Protein AF-A0A0Q6PQP2-F1 (afdb_monomer_lite)

Secondary structure (DSSP, 8-state):
-EEESS--TTHHHHHHHHHHHHHHHHHTT-HHHHHHHHGGGTTEEE-----PPPP--------S-S---HHHHHHHHHHTTTB-TTT--B---HHHHHHHHHHSTTTS---TT--TTTS-THHHHT-EEEEESS-GGGT--SSGGGEEEEEHHHHHHHTTS-GGGSPP--PPPP-TT--TTHHHHHHHHHHTTTSS---SPTTHHHHHHHHTTPPPP-----GGG-S-PPP---------S-----PPP-------

Foldseek 3Di:
DAEDADQDPCNLVVVLVLVLQLLVCLLVLNLVSSVVSLVVQFQYFYQHDQDAPDDDDQADQDPADPFDDLLLFLVQCVVQLCAAPQQQGHAAAVLLLLLLCLQVCRGANDDLLSDRRGGRCNLQRHHWDWAFLQAVSNVTHSDSVRTHIHRNSRCRHCRRHHSVPDPHHDHDDDDPPRNSSLVSRLSSQVSSQQHHFRPDDPCSSQVNCVSNVHPGRDDGHGPVPPPDDDDDDDDDDDDDPDDDRSDNDDDDDDDD

Radius of gyration: 19.06 Å; chains: 1; bounding box: 50×51×42 Å

pLDDT: mean 79.95, std 23.1, range [26.5, 98.88]

Structure (mmCIF, N/CA/C/O backbone):
data_AF-A0A0Q6PQP2-F1
#
_entry.id   AF-A0A0Q6PQP2-F1
#
loop_
_atom_site.group_PDB
_atom_site.id
_atom_site.type_symbol
_atom_site.label_atom_id
_atom_site.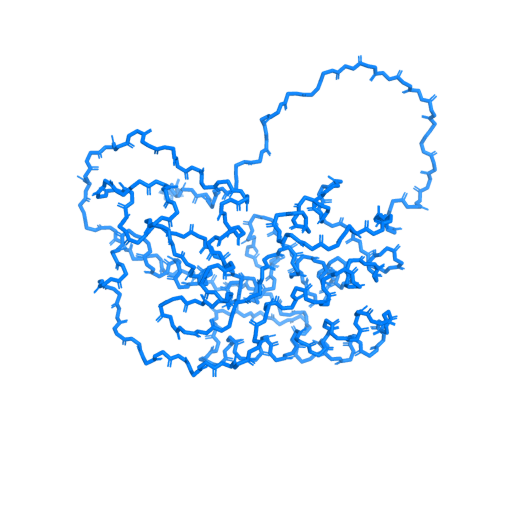label_alt_id
_atom_site.label_comp_id
_atom_site.label_asym_id
_atom_site.label_entity_id
_atom_site.label_seq_id
_atom_site.pdbx_PDB_ins_code
_atom_site.Cartn_x
_atom_site.Cartn_y
_atom_site.Cartn_z
_atom_site.occupancy
_atom_site.B_iso_or_equiv
_atom_site.auth_seq_id
_atom_site.auth_comp_id
_atom_site.auth_asym_id
_atom_site.auth_atom_id
_atom_site.pdbx_PDB_model_num
ATOM 1 N N . MET A 1 1 ? 7.581 -0.817 20.014 1.00 84.56 1 MET A N 1
ATOM 2 C CA . MET A 1 1 ? 8.213 -0.079 18.902 1.00 84.56 1 MET A CA 1
ATOM 3 C C . MET A 1 1 ? 9.514 -0.776 18.554 1.00 84.56 1 MET A C 1
ATOM 5 O O . MET A 1 1 ? 10.352 -0.924 19.438 1.00 84.56 1 MET A O 1
ATOM 9 N N . THR A 1 2 ? 9.658 -1.226 17.311 1.00 94.69 2 THR A N 1
ATOM 10 C CA . THR A 1 2 ? 10.791 -2.040 16.841 1.00 94.69 2 THR A CA 1
ATOM 11 C C . THR A 1 2 ? 11.479 -1.311 15.696 1.00 94.69 2 THR A C 1
ATOM 13 O O . THR A 1 2 ? 10.835 -0.953 14.717 1.00 94.69 2 THR A O 1
ATOM 16 N N . LEU A 1 3 ? 12.783 -1.058 15.803 1.00 96.25 3 LEU A N 1
ATOM 17 C CA . LEU A 1 3 ? 13.525 -0.388 14.734 1.00 96.25 3 LEU A CA 1
ATOM 18 C C . LEU A 1 3 ? 14.029 -1.420 13.724 1.00 96.25 3 LEU A C 1
ATOM 20 O O . LEU A 1 3 ? 14.734 -2.356 14.092 1.00 96.25 3 LEU A O 1
ATOM 24 N N . VAL A 1 4 ? 13.694 -1.223 12.451 1.00 95.25 4 VAL A N 1
ATOM 25 C CA . VAL A 1 4 ? 14.090 -2.105 11.347 1.00 95.25 4 VAL A CA 1
ATOM 26 C C . VAL A 1 4 ? 15.146 -1.400 10.503 1.00 95.25 4 VAL A C 1
ATOM 28 O O . VAL A 1 4 ? 14.896 -0.322 9.960 1.00 95.25 4 VAL A O 1
ATOM 31 N N . VAL A 1 5 ? 16.343 -1.980 10.426 1.00 92.56 5 VAL A N 1
ATOM 32 C CA . VAL A 1 5 ? 17.487 -1.421 9.676 1.00 92.56 5 VAL A CA 1
ATOM 33 C C . VAL A 1 5 ? 17.686 -2.071 8.308 1.00 92.56 5 VAL A C 1
ATOM 35 O O . VAL A 1 5 ? 18.279 -1.461 7.423 1.00 92.56 5 VAL A O 1
ATOM 38 N N . GLU A 1 6 ? 17.161 -3.279 8.129 1.00 90.94 6 GLU A N 1
ATOM 39 C CA . GLU A 1 6 ? 17.227 -4.065 6.903 1.00 90.94 6 GLU A CA 1
ATOM 40 C C . GLU A 1 6 ? 15.931 -4.868 6.759 1.00 90.94 6 GLU A C 1
ATOM 42 O O . GLU A 1 6 ? 15.321 -5.257 7.757 1.00 90.94 6 GLU A O 1
ATOM 47 N N . LEU A 1 7 ? 15.481 -5.070 5.521 1.00 91.75 7 LEU A N 1
ATOM 48 C CA . LEU A 1 7 ? 14.331 -5.922 5.240 1.00 91.75 7 LEU A CA 1
ATOM 49 C C . LEU A 1 7 ? 14.786 -7.381 5.252 1.00 91.75 7 LEU A C 1
ATOM 51 O O . LEU A 1 7 ? 15.730 -7.724 4.549 1.00 91.75 7 LEU A O 1
ATOM 55 N N . ALA A 1 8 ? 14.094 -8.229 6.013 1.00 91.00 8 ALA A N 1
ATOM 56 C CA . ALA A 1 8 ? 14.309 -9.672 5.963 1.00 91.00 8 ALA A CA 1
ATOM 57 C C . ALA A 1 8 ? 14.081 -10.221 4.541 1.00 91.00 8 ALA A C 1
ATOM 59 O O . ALA A 1 8 ? 13.267 -9.679 3.790 1.00 91.00 8 ALA A O 1
ATOM 60 N N . ASP A 1 9 ? 14.729 -11.333 4.192 1.00 86.50 9 ASP A N 1
ATOM 61 C CA . ASP A 1 9 ? 14.604 -11.947 2.859 1.00 86.50 9 ASP A CA 1
ATOM 62 C C . ASP A 1 9 ? 13.153 -12.293 2.494 1.00 86.50 9 ASP A C 1
ATOM 64 O O . ASP A 1 9 ? 12.737 -12.161 1.345 1.00 86.50 9 ASP A O 1
ATOM 68 N N . ASN A 1 10 ? 12.351 -12.675 3.490 1.00 92.00 10 ASN A N 1
ATOM 69 C CA . ASN A 1 10 ? 10.930 -12.978 3.340 1.00 92.00 10 ASN A CA 1
ATOM 70 C C . ASN A 1 10 ? 10.010 -11.776 3.624 1.00 92.00 10 ASN A C 1
ATOM 72 O O . ASN A 1 10 ? 8.813 -11.972 3.824 1.00 92.00 10 ASN A O 1
ATOM 76 N N . ALA A 1 11 ? 10.528 -10.543 3.683 1.00 94.94 11 ALA A N 1
ATOM 77 C CA . ALA A 1 11 ? 9.749 -9.367 4.080 1.00 94.94 11 ALA A CA 1
ATOM 78 C C . ALA A 1 11 ? 8.507 -9.153 3.205 1.00 94.94 11 ALA A C 1
ATOM 80 O O . ALA A 1 11 ? 7.449 -8.818 3.731 1.00 94.94 11 ALA A O 1
ATOM 81 N N . VAL A 1 12 ? 8.619 -9.370 1.888 1.00 96.12 12 VAL A N 1
ATOM 82 C CA . VAL A 1 12 ? 7.484 -9.235 0.961 1.00 96.12 12 VAL A CA 1
ATOM 83 C C . VAL A 1 12 ? 6.351 -10.175 1.364 1.00 96.12 12 VAL A C 1
ATOM 85 O O . VAL A 1 12 ? 5.233 -9.713 1.583 1.00 96.12 12 VAL A O 1
ATOM 88 N N . ASP A 1 13 ? 6.633 -11.468 1.526 1.00 96.19 13 ASP A N 1
ATOM 89 C CA . ASP A 1 13 ? 5.613 -12.450 1.904 1.00 96.19 13 ASP A CA 1
ATOM 90 C C . ASP A 1 13 ? 5.094 -12.202 3.319 1.00 96.19 13 ASP A C 1
ATOM 92 O O . ASP A 1 13 ? 3.889 -12.095 3.513 1.00 96.19 13 ASP A O 1
ATOM 96 N N . ARG A 1 14 ? 5.987 -11.954 4.286 1.00 97.69 14 ARG A N 1
ATOM 97 C CA . ARG A 1 14 ? 5.612 -11.633 5.672 1.00 97.69 14 ARG A CA 1
ATOM 98 C C . ARG A 1 14 ? 4.618 -10.473 5.738 1.00 97.69 14 ARG A C 1
ATOM 100 O O . ARG A 1 14 ? 3.602 -10.582 6.424 1.00 97.69 14 ARG A O 1
ATOM 107 N N . TYR A 1 15 ? 4.906 -9.358 5.064 1.00 98.56 15 TYR A N 1
ATOM 108 C CA . TYR A 1 15 ? 4.022 -8.193 5.096 1.00 98.56 15 TYR A CA 1
ATOM 109 C C . TYR A 1 15 ? 2.750 -8.416 4.286 1.00 98.56 15 TYR A C 1
ATOM 111 O O . TYR A 1 15 ? 1.684 -8.040 4.759 1.00 98.56 15 TYR A O 1
ATOM 119 N N . THR A 1 16 ? 2.826 -9.020 3.098 1.00 98.25 16 THR A N 1
ATOM 120 C CA . THR A 1 16 ? 1.623 -9.242 2.282 1.00 98.25 16 THR A CA 1
ATOM 121 C C . THR A 1 16 ? 0.667 -10.248 2.913 1.00 98.25 16 THR A C 1
ATOM 123 O O . THR A 1 16 ? -0.528 -9.972 2.936 1.00 98.25 16 THR A O 1
ATOM 126 N N . ASP A 1 17 ? 1.155 -11.338 3.505 1.00 98.31 17 ASP A N 1
ATOM 127 C CA . ASP A 1 17 ? 0.316 -12.314 4.213 1.00 98.31 17 ASP A CA 1
ATOM 128 C C . ASP A 1 17 ? -0.362 -11.670 5.428 1.00 98.31 17 ASP A C 1
ATOM 130 O O . ASP A 1 17 ? -1.584 -11.714 5.555 1.00 98.31 17 ASP A O 1
ATOM 134 N N . THR A 1 18 ? 0.416 -10.969 6.263 1.00 98.75 18 THR A N 1
ATOM 135 C CA . THR A 1 18 ? -0.120 -10.270 7.443 1.00 98.75 18 THR A CA 1
ATOM 136 C C . THR A 1 18 ? -1.175 -9.235 7.043 1.00 98.75 18 THR A C 1
ATOM 138 O O . THR A 1 18 ? -2.263 -9.194 7.611 1.00 98.75 18 THR A O 1
ATOM 141 N N . LEU A 1 19 ? -0.883 -8.398 6.042 1.00 98.81 19 LEU A N 1
ATOM 142 C CA . LEU A 1 19 ? -1.793 -7.334 5.613 1.00 98.81 19 LEU A CA 1
ATOM 143 C C . LEU A 1 19 ? -3.028 -7.868 4.880 1.00 98.81 19 LEU A C 1
ATOM 145 O O . LEU A 1 19 ? -4.057 -7.202 4.921 1.00 98.81 19 LEU A O 1
ATOM 149 N N . SER A 1 20 ? -2.960 -9.057 4.273 1.00 98.69 20 SER A N 1
ATOM 150 C CA . SER A 1 20 ? -4.136 -9.721 3.695 1.00 98.69 20 SER A CA 1
ATOM 151 C C . SER A 1 20 ? -5.145 -10.084 4.785 1.00 98.69 20 SER A C 1
ATOM 153 O O . SER A 1 20 ? -6.327 -9.774 4.658 1.00 98.69 20 SER A O 1
ATOM 155 N N . GLU A 1 21 ? -4.682 -10.670 5.896 1.00 98.75 21 GLU A N 1
ATOM 156 C CA . GLU A 1 21 ? -5.553 -10.995 7.036 1.00 98.75 21 GLU A CA 1
ATOM 157 C C . GLU A 1 21 ? -6.136 -9.733 7.690 1.00 98.75 21 GLU A C 1
ATOM 159 O O . GLU A 1 21 ? -7.317 -9.699 8.042 1.00 98.75 21 GLU A O 1
ATOM 164 N N . VAL A 1 22 ? -5.327 -8.674 7.814 1.00 98.88 22 VAL A N 1
ATOM 165 C CA . VAL A 1 22 ? -5.774 -7.374 8.339 1.00 98.88 22 VAL A CA 1
ATOM 166 C C . VAL A 1 22 ? -6.845 -6.760 7.438 1.00 98.88 22 VAL A C 1
ATOM 168 O O . VAL A 1 22 ? -7.905 -6.376 7.927 1.00 98.88 22 VAL A O 1
ATOM 171 N N . ALA A 1 23 ? -6.595 -6.673 6.129 1.00 98.69 23 ALA A N 1
ATOM 172 C CA . ALA A 1 23 ? -7.528 -6.076 5.180 1.00 98.69 23 ALA A CA 1
ATOM 173 C C . ALA A 1 23 ? -8.848 -6.856 5.114 1.00 98.69 23 ALA A C 1
ATOM 175 O O . ALA A 1 23 ? -9.910 -6.238 5.107 1.00 98.69 23 ALA A O 1
ATOM 176 N N . ALA A 1 24 ? -8.802 -8.191 5.165 1.00 98.62 24 ALA A N 1
ATOM 177 C CA . ALA A 1 24 ? -10.000 -9.028 5.198 1.00 98.62 24 ALA A CA 1
ATOM 178 C C . ALA A 1 24 ? -10.877 -8.747 6.433 1.00 98.62 24 ALA A C 1
ATOM 180 O O . ALA A 1 24 ? -12.096 -8.622 6.310 1.00 98.62 24 ALA A O 1
ATOM 181 N N . ALA A 1 25 ? -10.273 -8.590 7.617 1.00 98.69 25 ALA A N 1
ATOM 182 C CA . ALA A 1 25 ? -11.001 -8.234 8.836 1.00 98.69 25 ALA A CA 1
ATOM 183 C C . ALA A 1 25 ? -11.559 -6.797 8.781 1.00 98.69 25 ALA A C 1
ATOM 185 O O . ALA A 1 25 ? -12.726 -6.562 9.107 1.00 98.69 25 ALA A O 1
ATOM 186 N N . LEU A 1 26 ? -10.773 -5.833 8.286 1.00 98.38 26 LEU A N 1
ATOM 187 C CA . LEU A 1 26 ? -11.232 -4.450 8.106 1.00 98.38 26 LEU A CA 1
ATOM 188 C C . LEU A 1 26 ? -12.354 -4.332 7.070 1.00 98.38 26 LEU A C 1
ATOM 190 O O . LEU A 1 26 ? -13.253 -3.511 7.246 1.00 98.38 26 LEU A O 1
ATOM 194 N N . ALA A 1 27 ? -12.350 -5.166 6.027 1.00 96.69 27 ALA A N 1
ATOM 195 C CA . ALA A 1 27 ? -13.377 -5.161 4.991 1.00 96.69 27 ALA A CA 1
ATOM 196 C C . ALA A 1 27 ? -14.786 -5.425 5.548 1.00 96.69 27 ALA A C 1
ATOM 198 O O . ALA A 1 27 ? -15.769 -4.909 5.016 1.00 96.69 27 ALA A O 1
ATOM 199 N N . VAL A 1 28 ? -14.875 -6.169 6.655 1.00 96.81 28 VAL A N 1
ATOM 200 C CA . VAL A 1 28 ? -16.119 -6.451 7.389 1.00 96.81 28 VAL A CA 1
ATOM 201 C C . VAL A 1 28 ? -16.253 -5.636 8.681 1.00 96.81 28 VAL A C 1
ATOM 203 O O . VAL A 1 28 ? -17.104 -5.933 9.514 1.00 96.81 28 VAL A O 1
ATOM 206 N N . SER A 1 29 ? -15.453 -4.573 8.833 1.00 95.44 29 SER A N 1
ATOM 207 C CA . SER A 1 29 ? -15.425 -3.675 10.002 1.00 95.44 29 SER A CA 1
ATOM 208 C C . SER A 1 29 ? -15.071 -4.350 11.337 1.00 95.44 29 SER A C 1
ATOM 210 O O . SER A 1 29 ? -15.382 -3.809 12.398 1.00 95.44 29 SER A O 1
ATOM 212 N N . ASP A 1 30 ? -14.380 -5.493 11.309 1.00 97.81 30 ASP A N 1
ATOM 213 C CA . ASP A 1 30 ? -13.869 -6.164 12.508 1.00 97.81 30 ASP A CA 1
ATOM 214 C C . ASP A 1 30 ? -12.470 -5.637 12.869 1.00 97.81 30 ASP A C 1
ATOM 216 O O . ASP A 1 30 ? -11.430 -6.212 12.535 1.00 97.81 30 ASP A O 1
ATOM 220 N N . VAL A 1 31 ? -12.450 -4.473 13.520 1.00 97.44 31 VAL A N 1
ATOM 221 C CA . VAL A 1 31 ? -11.209 -3.754 13.848 1.00 97.44 31 VAL A CA 1
ATOM 222 C C . VAL A 1 31 ? -10.397 -4.445 14.943 1.00 97.44 31 VAL A C 1
ATOM 224 O O . VAL A 1 31 ? -9.169 -4.355 14.927 1.00 97.44 31 VAL A O 1
ATOM 227 N N . GLU A 1 32 ? -11.043 -5.166 15.858 1.00 97.81 32 GLU A N 1
ATOM 228 C CA . GLU A 1 32 ? -10.337 -5.891 16.916 1.00 97.81 32 GLU A CA 1
ATOM 229 C C . GLU A 1 32 ? -9.600 -7.104 16.348 1.00 97.81 32 GLU A C 1
ATOM 231 O O . GLU A 1 32 ? -8.390 -7.221 16.554 1.00 97.81 32 GLU A O 1
ATOM 236 N N . THR A 1 33 ? -10.256 -7.920 15.513 1.00 98.56 33 THR A N 1
ATOM 237 C CA . THR A 1 33 ? -9.558 -8.995 14.792 1.00 98.56 33 THR A CA 1
ATOM 238 C C . THR A 1 33 ? -8.440 -8.420 13.925 1.00 98.56 33 THR A C 1
ATOM 240 O O . THR A 1 33 ? -7.317 -8.919 13.958 1.00 98.56 33 THR A O 1
ATOM 243 N N . ALA A 1 34 ? -8.688 -7.330 13.190 1.00 98.69 34 ALA A N 1
ATOM 244 C CA . ALA A 1 34 ? -7.654 -6.685 12.382 1.00 98.69 34 ALA A CA 1
ATOM 245 C C . ALA A 1 34 ? -6.437 -6.243 13.220 1.00 98.69 34 ALA A C 1
ATOM 247 O O . ALA A 1 34 ? -5.295 -6.405 12.786 1.00 98.69 34 ALA A O 1
ATOM 248 N N . ARG A 1 35 ? -6.653 -5.735 14.439 1.00 98.56 35 ARG A N 1
ATOM 249 C CA . ARG A 1 35 ? -5.582 -5.354 15.370 1.00 98.56 35 ARG A CA 1
ATOM 250 C C . ARG A 1 35 ? -4.766 -6.561 15.823 1.00 98.56 35 ARG A C 1
ATOM 252 O O . ARG A 1 35 ? -3.537 -6.485 15.838 1.00 98.56 35 ARG A O 1
ATOM 259 N N . GLU A 1 36 ? -5.426 -7.665 16.164 1.00 98.62 36 GLU A N 1
ATOM 260 C CA . GLU A 1 36 ? -4.759 -8.922 16.522 1.00 98.62 36 GLU A CA 1
ATOM 261 C C . GLU A 1 36 ? -3.913 -9.453 15.360 1.00 98.62 36 GLU A C 1
ATOM 263 O O . GLU A 1 36 ? -2.759 -9.834 15.560 1.00 98.62 36 GLU A O 1
ATOM 268 N N . ARG A 1 37 ? -4.442 -9.404 14.130 1.00 98.69 37 ARG A N 1
ATOM 269 C CA . ARG A 1 37 ? -3.712 -9.823 12.921 1.00 98.69 37 ARG A CA 1
ATOM 270 C C . ARG A 1 37 ? -2.541 -8.912 12.585 1.00 98.69 37 ARG A C 1
ATOM 272 O O . ARG A 1 37 ? -1.533 -9.396 12.087 1.00 98.69 37 ARG A O 1
ATOM 279 N N . LEU A 1 38 ? -2.624 -7.622 12.903 1.00 98.75 38 LEU A N 1
ATOM 280 C CA . LEU A 1 38 ? -1.528 -6.672 12.703 1.00 98.75 38 LEU A CA 1
ATOM 281 C C . LEU A 1 38 ? -0.397 -6.840 13.735 1.00 98.75 38 LEU A C 1
ATOM 283 O O . LEU A 1 38 ? 0.744 -6.450 13.470 1.00 98.75 38 LEU A O 1
ATOM 287 N N . ALA A 1 39 ? -0.681 -7.421 14.905 1.00 98.31 39 ALA A N 1
ATOM 288 C CA . ALA A 1 39 ? 0.257 -7.529 16.025 1.00 98.31 39 ALA A CA 1
ATOM 289 C C . ALA A 1 39 ? 1.673 -8.037 15.661 1.00 98.31 39 ALA A C 1
ATOM 291 O O . ALA A 1 39 ? 2.632 -7.454 16.172 1.00 98.31 39 ALA A O 1
ATOM 292 N N . PRO A 1 40 ? 1.866 -9.027 14.759 1.00 98.12 40 PRO A N 1
ATOM 293 C CA . PRO A 1 40 ? 3.194 -9.535 14.399 1.00 98.12 40 PRO A CA 1
ATOM 294 C C . PRO A 1 40 ? 4.133 -8.523 13.728 1.00 98.12 40 PRO A C 1
ATOM 296 O O . PRO A 1 40 ? 5.341 -8.766 13.676 1.00 98.12 40 PRO A O 1
ATOM 299 N N . ILE A 1 41 ? 3.601 -7.428 13.176 1.00 98.31 41 ILE A N 1
ATOM 300 C CA . ILE A 1 41 ? 4.379 -6.354 12.529 1.00 98.31 41 ILE A CA 1
ATOM 301 C C . ILE A 1 41 ? 4.148 -4.983 13.188 1.00 98.31 41 ILE A C 1
ATOM 303 O O . ILE A 1 41 ? 4.762 -3.992 12.808 1.00 98.31 41 ILE A O 1
ATOM 307 N N . SER A 1 42 ? 3.282 -4.916 14.200 1.00 98.38 42 SER A N 1
ATOM 308 C CA . SER A 1 42 ? 2.871 -3.674 14.853 1.00 98.38 42 SER A CA 1
ATOM 309 C C . SER A 1 42 ? 4.049 -2.890 15.452 1.00 98.38 42 SER A C 1
ATOM 311 O O . SER A 1 42 ? 4.866 -3.405 16.220 1.00 98.38 42 SER A O 1
ATOM 313 N N . GLY A 1 43 ? 4.109 -1.598 15.131 1.00 97.81 43 GLY A N 1
ATOM 314 C CA . GLY A 1 43 ? 5.073 -0.642 15.666 1.00 97.81 43 GLY A CA 1
ATOM 315 C C . GLY A 1 43 ? 6.490 -0.795 15.112 1.00 97.81 43 GLY A C 1
ATOM 316 O O . GLY A 1 43 ? 7.426 -0.257 15.717 1.00 97.81 43 GLY A O 1
ATOM 317 N N . GLU A 1 44 ? 6.679 -1.533 14.013 1.00 98.38 44 GLU A N 1
ATOM 318 C CA . GLU A 1 44 ? 7.934 -1.521 13.264 1.00 98.38 44 GLU A CA 1
ATOM 319 C C . GLU A 1 44 ? 8.143 -0.160 12.584 1.00 98.38 44 GLU A C 1
ATOM 321 O O . GLU A 1 44 ? 7.255 0.371 11.919 1.00 98.38 44 GLU A O 1
ATOM 326 N N . LEU A 1 45 ? 9.344 0.400 12.722 1.00 98.00 45 LEU A N 1
ATOM 327 C CA . LEU A 1 45 ? 9.731 1.667 12.110 1.00 98.00 45 LEU A CA 1
ATOM 328 C C . LEU A 1 45 ? 11.029 1.503 11.331 1.00 98.00 45 LEU A C 1
ATOM 330 O O . LEU A 1 45 ? 12.051 1.050 11.855 1.00 98.00 45 LEU A O 1
ATOM 334 N N . TRP A 1 46 ? 11.000 1.918 10.069 1.00 96.00 46 TRP A N 1
ATOM 335 C CA . TRP A 1 46 ? 12.156 1.865 9.194 1.00 96.00 46 TRP A CA 1
ATOM 336 C C . TRP A 1 46 ? 13.208 2.895 9.603 1.00 96.00 46 TRP A C 1
ATOM 338 O O . TRP A 1 46 ? 12.973 4.103 9.596 1.00 96.00 46 TRP A O 1
ATOM 348 N N . THR A 1 47 ? 14.408 2.418 9.908 1.00 94.94 47 THR A N 1
ATOM 349 C CA . THR A 1 47 ? 15.591 3.234 10.212 1.00 94.94 47 THR A CA 1
ATOM 350 C C . THR A 1 47 ? 16.799 2.871 9.347 1.00 94.94 47 THR A C 1
ATOM 352 O O . THR A 1 47 ? 17.881 3.447 9.517 1.00 94.94 47 THR A O 1
ATOM 355 N N . GLY A 1 48 ? 16.615 1.941 8.411 1.00 87.25 48 GLY A N 1
ATOM 356 C CA . GLY A 1 48 ? 17.626 1.533 7.451 1.00 87.25 48 GLY A CA 1
ATOM 357 C C . GLY A 1 48 ? 17.979 2.615 6.438 1.00 87.25 48 GLY A C 1
ATOM 358 O O . GLY A 1 48 ? 17.336 3.665 6.337 1.00 87.25 48 GLY A O 1
ATOM 359 N N . ARG A 1 49 ? 19.026 2.342 5.662 1.00 80.75 49 ARG A N 1
ATOM 360 C CA . ARG A 1 49 ? 19.406 3.132 4.489 1.00 80.75 49 ARG A CA 1
ATOM 361 C C . ARG A 1 49 ? 19.168 2.284 3.252 1.00 80.75 49 ARG A C 1
ATOM 363 O O . ARG A 1 49 ? 19.580 1.131 3.213 1.00 80.75 49 ARG A O 1
ATOM 370 N N . LEU A 1 50 ? 18.535 2.861 2.240 1.00 70.12 50 LEU A N 1
ATOM 371 C CA . LEU A 1 50 ? 18.508 2.248 0.920 1.00 70.12 50 LEU A CA 1
ATOM 372 C C . LEU A 1 50 ? 19.756 2.702 0.173 1.00 70.12 50 LEU A C 1
ATOM 374 O O . LEU A 1 50 ? 19.989 3.898 0.006 1.00 70.12 50 LEU A O 1
ATOM 378 N N . SER A 1 51 ? 20.591 1.748 -0.222 1.00 54.00 51 SER A N 1
ATOM 379 C CA . SER A 1 51 ? 21.716 2.011 -1.109 1.00 54.00 51 SER A CA 1
ATOM 380 C C . SER A 1 51 ? 21.179 2.214 -2.524 1.00 54.00 51 SER A C 1
ATOM 382 O O . SER A 1 51 ? 20.735 1.258 -3.161 1.00 54.00 51 SER A O 1
ATOM 384 N N . PHE A 1 52 ? 21.217 3.450 -3.008 1.00 53.12 52 PHE A N 1
ATOM 385 C CA . PHE A 1 52 ? 21.006 3.749 -4.420 1.00 53.12 52 PHE A CA 1
ATOM 386 C C . PHE A 1 52 ? 22.302 3.424 -5.166 1.00 53.12 52 PHE A C 1
ATOM 388 O O . PHE A 1 52 ? 23.375 3.864 -4.744 1.00 53.12 52 PHE A O 1
ATOM 395 N N . ALA A 1 53 ? 22.237 2.639 -6.243 1.00 47.22 53 ALA A N 1
ATOM 396 C CA . ALA A 1 53 ? 23.415 2.394 -7.069 1.00 47.22 53 ALA A CA 1
ATOM 397 C C . ALA A 1 53 ? 23.944 3.736 -7.616 1.00 47.22 53 ALA A C 1
ATOM 399 O O . ALA A 1 53 ? 23.200 4.508 -8.225 1.00 47.22 53 ALA A O 1
ATOM 400 N N . VAL A 1 54 ? 25.221 4.037 -7.358 1.00 39.38 54 VAL A N 1
ATOM 401 C CA . VAL A 1 54 ? 25.884 5.259 -7.838 1.00 39.38 54 VAL A CA 1
ATOM 402 C C . VAL A 1 54 ? 25.932 5.231 -9.369 1.00 39.38 54 VAL A C 1
ATOM 404 O O . VAL A 1 54 ? 26.296 4.221 -9.966 1.00 39.38 54 VAL A O 1
ATOM 407 N N . SER A 1 55 ? 25.547 6.338 -10.009 1.00 43.50 55 SER A N 1
ATOM 408 C CA . SER A 1 55 ? 25.439 6.436 -11.467 1.00 43.50 55 SER A CA 1
ATOM 409 C C . SER A 1 55 ? 26.781 6.253 -12.177 1.00 43.50 55 SER A C 1
ATOM 411 O O . SER A 1 55 ? 27.747 6.945 -11.850 1.00 43.50 55 SER A O 1
ATOM 413 N N . ALA A 1 56 ? 26.803 5.457 -13.245 1.00 37.06 56 ALA A N 1
ATOM 414 C CA . ALA A 1 56 ? 27.809 5.580 -14.293 1.00 37.06 56 ALA A CA 1
ATOM 415 C C . ALA A 1 56 ? 27.270 6.497 -15.411 1.00 37.06 56 ALA A C 1
ATOM 417 O O . ALA A 1 56 ? 26.406 6.089 -16.180 1.00 37.06 56 ALA A O 1
ATOM 418 N N . GLY A 1 57 ? 27.789 7.728 -15.488 1.00 39.06 57 GLY A N 1
ATOM 419 C CA . GLY A 1 57 ? 27.745 8.581 -16.686 1.00 39.06 57 GLY A CA 1
ATOM 420 C C . GLY A 1 57 ? 26.517 9.484 -16.867 1.00 39.06 57 GLY A C 1
ATOM 421 O O . GLY A 1 57 ? 25.393 9.022 -17.028 1.00 39.06 57 GLY A O 1
ATOM 422 N N . ALA A 1 58 ? 26.757 10.798 -16.910 1.00 38.41 58 ALA A N 1
ATOM 423 C CA . ALA A 1 58 ? 25.773 11.817 -17.263 1.00 38.41 58 ALA A CA 1
ATOM 424 C C . ALA A 1 58 ? 25.469 11.794 -18.775 1.00 38.41 58 ALA A C 1
ATOM 426 O O . ALA A 1 58 ? 26.293 12.219 -19.585 1.00 38.41 58 ALA A O 1
ATOM 427 N N . GLY A 1 59 ? 24.285 11.304 -19.148 1.00 38.81 59 GLY A N 1
ATOM 428 C CA . GLY A 1 59 ? 23.663 11.542 -20.453 1.00 38.81 59 GLY A CA 1
ATOM 429 C C . GLY A 1 59 ? 22.808 12.814 -20.425 1.00 38.81 59 GLY A C 1
ATOM 430 O O . GLY A 1 59 ? 22.255 13.167 -19.385 1.00 38.81 59 GLY A O 1
ATOM 431 N N . ALA A 1 60 ? 22.741 13.527 -21.553 1.00 37.72 60 ALA A N 1
ATOM 432 C CA . ALA A 1 60 ? 22.069 14.821 -21.686 1.00 37.72 60 ALA A CA 1
ATOM 433 C C . ALA A 1 60 ? 20.577 14.785 -21.269 1.00 37.72 60 ALA A C 1
ATOM 435 O O . ALA A 1 60 ? 19.903 13.775 -21.481 1.00 37.72 60 ALA A O 1
ATOM 436 N N . PRO A 1 61 ? 20.031 15.881 -20.706 1.00 37.31 61 PRO A N 1
ATOM 437 C CA . PRO A 1 61 ? 18.658 15.909 -20.214 1.00 37.31 61 PRO A CA 1
ATOM 438 C C . PRO A 1 61 ? 17.647 15.863 -21.369 1.00 37.31 61 PRO A C 1
ATOM 440 O O . PRO A 1 61 ? 17.513 16.821 -22.128 1.00 37.31 61 PRO A O 1
ATOM 443 N N . SER A 1 62 ? 16.898 14.762 -21.468 1.00 39.44 62 SER A N 1
ATOM 444 C CA . SER A 1 62 ? 15.650 14.706 -22.238 1.00 39.44 62 SER A CA 1
ATOM 445 C C . SER A 1 62 ? 14.547 15.463 -21.488 1.00 39.44 62 SER A C 1
ATOM 447 O O . SER A 1 62 ? 14.412 15.338 -20.271 1.00 39.44 62 SER A O 1
ATOM 449 N N . THR A 1 63 ? 13.754 16.263 -22.198 1.00 34.47 63 THR A N 1
ATOM 450 C CA . THR A 1 63 ? 12.703 17.143 -21.652 1.00 34.47 63 THR A CA 1
ATOM 451 C C . THR A 1 63 ? 11.339 16.464 -21.475 1.00 34.47 63 THR A C 1
ATOM 453 O O . THR A 1 63 ? 10.358 17.134 -21.158 1.00 34.47 63 THR A O 1
ATOM 456 N N . THR A 1 64 ? 11.238 15.144 -21.640 1.00 41.81 64 THR A N 1
ATOM 457 C CA . THR A 1 64 ? 9.984 14.410 -21.414 1.00 41.81 64 THR A CA 1
ATOM 458 C C . THR A 1 64 ? 9.616 14.375 -19.928 1.00 41.81 64 THR A C 1
ATOM 460 O O . THR A 1 64 ? 10.472 14.154 -19.072 1.00 41.81 64 THR A O 1
ATOM 463 N N . ALA A 1 65 ? 8.343 14.655 -19.627 1.00 38.19 65 ALA A N 1
ATOM 464 C CA . ALA A 1 65 ? 7.819 14.915 -18.288 1.00 38.19 65 ALA A CA 1
ATOM 465 C C . ALA A 1 65 ? 8.266 13.872 -17.246 1.00 38.19 65 ALA A C 1
ATOM 467 O O . ALA A 1 65 ? 7.993 12.684 -17.381 1.00 38.19 65 ALA A O 1
ATOM 468 N N . ARG A 1 66 ? 8.913 14.342 -16.171 1.00 53.91 66 ARG A N 1
ATOM 469 C CA . ARG A 1 66 ? 9.405 13.506 -15.058 1.00 53.91 66 ARG A CA 1
ATOM 470 C C . ARG A 1 66 ? 8.294 12.854 -14.222 1.00 53.91 66 ARG A C 1
ATOM 472 O O . ARG A 1 66 ? 8.591 11.971 -13.425 1.00 53.91 66 ARG A O 1
ATOM 479 N N . ASN A 1 67 ? 7.041 13.292 -14.365 1.00 66.50 67 ASN A N 1
ATOM 480 C CA . ASN A 1 67 ? 5.949 12.898 -13.478 1.00 66.50 67 ASN A CA 1
ATOM 481 C C . ASN A 1 67 ? 4.954 11.965 -14.168 1.00 66.50 67 ASN A C 1
ATOM 483 O O . ASN A 1 67 ? 4.086 12.398 -14.923 1.00 66.50 67 ASN A O 1
ATOM 487 N N . VAL A 1 68 ? 5.051 10.676 -13.837 1.00 80.81 68 VAL A N 1
ATOM 488 C CA . VAL A 1 68 ? 4.003 9.687 -14.110 1.00 80.81 68 VAL A CA 1
ATOM 489 C C . VAL A 1 68 ? 2.805 9.998 -13.213 1.00 80.81 68 VAL A C 1
ATOM 491 O O . VAL A 1 68 ? 2.914 9.916 -11.985 1.00 80.81 68 VAL A O 1
ATOM 494 N N . SER A 1 69 ? 1.672 10.366 -13.820 1.00 89.69 69 SER A N 1
ATOM 495 C CA . SER A 1 69 ? 0.436 10.665 -13.082 1.00 89.69 69 SER A CA 1
ATOM 496 C C . SER A 1 69 ? -0.082 9.448 -12.309 1.00 89.69 69 SER A C 1
ATOM 498 O O . SER A 1 69 ? 0.085 8.316 -12.757 1.00 89.69 69 SER A O 1
ATOM 500 N N . ASP A 1 70 ? -0.785 9.669 -11.196 1.00 91.81 70 ASP A N 1
ATOM 501 C CA . ASP A 1 70 ? -1.369 8.587 -10.384 1.00 91.81 70 ASP A CA 1
ATOM 502 C C . ASP A 1 70 ? -2.298 7.659 -11.179 1.00 91.81 70 ASP A C 1
ATOM 504 O O . ASP A 1 70 ? -2.309 6.451 -10.951 1.00 91.81 70 ASP A O 1
ATOM 508 N N . ARG A 1 71 ? -3.029 8.198 -12.165 1.00 93.56 71 ARG A N 1
ATOM 509 C CA . ARG A 1 71 ? -3.849 7.387 -13.075 1.00 93.56 71 ARG A CA 1
ATOM 510 C C . ARG A 1 71 ? -2.990 6.411 -13.881 1.00 93.56 71 ARG A C 1
ATOM 512 O O . ARG A 1 71 ? -3.329 5.238 -13.967 1.00 93.56 71 ARG A O 1
ATOM 519 N N . ILE A 1 72 ? -1.887 6.892 -14.454 1.00 92.31 72 ILE A N 1
ATOM 520 C CA . ILE A 1 72 ? -0.959 6.055 -15.227 1.00 92.31 72 ILE A CA 1
ATOM 521 C C . ILE A 1 72 ? -0.282 5.037 -14.302 1.00 92.31 72 ILE A C 1
ATOM 523 O O . ILE A 1 72 ? -0.177 3.870 -14.663 1.00 92.31 72 ILE A O 1
ATOM 527 N N . ARG A 1 73 ? 0.093 5.431 -13.075 1.00 94.12 73 ARG A N 1
ATOM 528 C CA . ARG A 1 73 ? 0.620 4.498 -12.063 1.00 94.12 73 ARG A CA 1
ATOM 529 C C . ARG A 1 73 ? -0.360 3.352 -11.805 1.00 94.12 73 ARG A C 1
ATOM 531 O O . ARG A 1 73 ? 0.033 2.198 -11.908 1.00 94.12 73 ARG A O 1
ATOM 538 N N . ALA A 1 74 ? -1.632 3.658 -11.536 1.00 96.38 74 ALA A N 1
ATOM 539 C CA . ALA A 1 74 ? -2.664 2.644 -11.317 1.00 96.38 74 ALA A CA 1
ATOM 540 C C . ALA A 1 74 ? -2.801 1.685 -12.512 1.00 96.38 74 ALA A C 1
ATOM 542 O O . ALA A 1 74 ? -2.838 0.472 -12.317 1.00 96.38 74 ALA A O 1
ATOM 543 N N . GLN A 1 75 ? -2.801 2.213 -13.740 1.00 95.94 75 GLN A N 1
ATOM 544 C CA . GLN A 1 75 ? -2.872 1.406 -14.963 1.00 95.94 75 GLN A CA 1
ATOM 545 C C . GLN A 1 75 ? -1.663 0.477 -15.128 1.00 95.94 75 GLN A C 1
ATOM 547 O O . GLN A 1 75 ? -1.840 -0.687 -15.477 1.00 95.94 75 GLN A O 1
ATOM 552 N N . VAL A 1 76 ? -0.447 0.965 -14.858 1.00 95.50 76 VAL A N 1
ATOM 553 C CA . VAL A 1 76 ? 0.781 0.148 -14.891 1.00 95.50 76 VAL A CA 1
ATOM 554 C C . VAL A 1 76 ? 0.696 -0.972 -13.861 1.00 95.50 76 VAL A C 1
ATOM 556 O O . VAL A 1 76 ? 0.952 -2.128 -14.187 1.00 95.50 76 VAL A O 1
ATOM 559 N N . PHE A 1 77 ? 0.265 -0.649 -12.641 1.00 97.00 77 PHE A N 1
ATOM 560 C CA . PHE A 1 77 ? 0.136 -1.632 -11.573 1.00 97.00 77 PHE A CA 1
ATOM 561 C C . PHE A 1 77 ? -0.871 -2.729 -11.950 1.00 97.00 77 PHE A C 1
ATOM 563 O O . PHE A 1 77 ? -0.557 -3.912 -11.822 1.00 97.00 77 PHE A O 1
ATOM 570 N N . LEU A 1 78 ? -2.052 -2.355 -12.457 1.00 96.44 78 LEU A N 1
ATOM 571 C CA . LEU A 1 78 ? -3.071 -3.309 -12.908 1.00 96.44 78 LEU A CA 1
ATOM 572 C C . LEU A 1 78 ? -2.570 -4.186 -14.061 1.00 96.44 78 LEU A C 1
ATOM 574 O O . LEU A 1 78 ? -2.740 -5.403 -14.016 1.00 96.44 78 LEU A O 1
ATOM 578 N N . ARG A 1 79 ? -1.914 -3.590 -15.065 1.00 95.00 79 ARG A N 1
ATOM 579 C CA . ARG A 1 79 ? -1.325 -4.320 -16.199 1.00 95.00 79 ARG A CA 1
ATOM 580 C C . ARG A 1 79 ? -0.310 -5.365 -15.731 1.00 95.00 79 ARG A C 1
ATOM 582 O O . ARG A 1 79 ? -0.297 -6.474 -16.254 1.00 95.00 79 ARG A O 1
ATOM 589 N N . ASP A 1 80 ? 0.505 -5.021 -14.738 1.00 95.00 80 ASP A N 1
ATOM 590 C CA . ASP A 1 80 ? 1.546 -5.901 -14.197 1.00 95.00 80 ASP A CA 1
ATOM 591 C C . ASP A 1 80 ? 1.015 -6.854 -13.104 1.00 95.00 80 ASP A C 1
ATOM 593 O O . ASP A 1 80 ? 1.794 -7.509 -12.408 1.00 95.00 80 ASP A O 1
ATOM 597 N N . GLY A 1 81 ? -0.310 -6.932 -12.924 1.00 95.75 81 GLY A N 1
ATOM 598 C CA . GLY A 1 81 ? -0.959 -7.851 -11.986 1.00 95.75 81 GLY A CA 1
ATOM 599 C C . GLY A 1 81 ? -0.649 -7.558 -10.518 1.00 95.75 81 GLY A C 1
ATOM 600 O O . GLY A 1 81 ? -0.624 -8.477 -9.703 1.00 95.75 81 GLY A O 1
ATOM 601 N N . LEU A 1 82 ? -0.347 -6.297 -10.184 1.00 97.38 82 LEU A N 1
ATOM 602 C CA . LEU A 1 82 ? 0.048 -5.855 -8.841 1.00 97.38 82 LEU A CA 1
ATOM 603 C C . LEU A 1 82 ? 1.205 -6.675 -8.269 1.00 97.38 82 LEU A C 1
ATOM 605 O O . LEU A 1 82 ? 1.221 -7.070 -7.100 1.00 97.38 82 LEU A O 1
ATOM 609 N N . ARG A 1 83 ? 2.206 -6.910 -9.120 1.00 95.88 83 ARG A N 1
ATOM 610 C CA . ARG A 1 83 ? 3.444 -7.606 -8.786 1.00 95.88 83 ARG A CA 1
ATOM 611 C C . ARG A 1 83 ? 4.650 -6.805 -9.239 1.00 95.88 83 ARG A C 1
ATOM 613 O O . ARG A 1 83 ? 4.637 -6.120 -10.256 1.00 95.88 83 ARG A O 1
ATOM 620 N N . CYS A 1 84 ? 5.728 -6.920 -8.477 1.00 94.62 84 CYS A N 1
ATOM 621 C CA . CYS A 1 84 ? 7.020 -6.404 -8.889 1.00 94.62 84 CYS A CA 1
ATOM 622 C C . CYS A 1 84 ? 7.531 -7.226 -10.076 1.00 94.62 84 CYS A C 1
ATOM 624 O O . CYS A 1 84 ? 7.757 -8.428 -9.959 1.00 94.62 84 CYS A O 1
ATOM 626 N N . THR A 1 85 ? 7.761 -6.570 -11.206 1.00 92.88 85 THR A N 1
ATOM 627 C CA . THR A 1 85 ? 8.238 -7.208 -12.446 1.00 92.88 85 THR A CA 1
ATOM 628 C C . THR A 1 85 ? 9.695 -7.666 -12.377 1.00 92.88 85 THR A C 1
ATOM 630 O O . THR A 1 85 ? 10.121 -8.485 -13.183 1.00 92.88 85 THR A O 1
ATOM 633 N N . TYR A 1 86 ? 10.455 -7.174 -11.394 1.00 89.75 86 TYR A N 1
ATOM 634 C CA . TYR A 1 86 ? 11.835 -7.589 -11.160 1.00 89.75 86 TYR A CA 1
ATOM 635 C C . TYR A 1 86 ? 11.929 -8.824 -10.254 1.00 89.75 86 TYR A C 1
ATOM 637 O O . TYR A 1 86 ? 12.457 -9.850 -10.667 1.00 89.75 86 TYR A O 1
ATOM 645 N N . CYS A 1 87 ? 11.412 -8.753 -9.022 1.00 90.56 87 CYS A N 1
ATOM 646 C CA . CYS A 1 87 ? 11.522 -9.864 -8.068 1.00 90.56 87 CYS A CA 1
ATOM 647 C C . CYS A 1 87 ? 10.337 -10.838 -8.107 1.00 90.56 87 CYS A C 1
ATOM 649 O O . CYS A 1 87 ? 10.365 -11.841 -7.405 1.00 90.56 87 CYS A O 1
ATOM 651 N N . GLY A 1 88 ? 9.278 -10.554 -8.871 1.00 93.56 88 GLY A N 1
ATOM 652 C CA . GLY A 1 88 ? 8.059 -11.369 -8.966 1.00 93.56 88 GLY A CA 1
ATOM 653 C C . GLY A 1 88 ? 7.111 -11.273 -7.764 1.00 93.56 88 GLY A C 1
ATOM 654 O O . GLY A 1 88 ? 6.017 -11.843 -7.811 1.00 93.56 88 GLY A O 1
ATOM 655 N N . GLY A 1 89 ? 7.519 -10.586 -6.692 1.00 95.88 89 GLY A N 1
ATOM 656 C CA . GLY A 1 89 ? 6.789 -10.519 -5.429 1.00 95.88 89 GL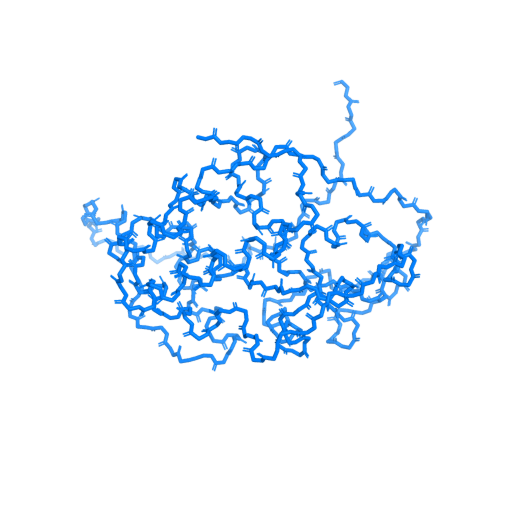Y A CA 1
ATOM 657 C C . GLY A 1 89 ? 5.509 -9.687 -5.504 1.00 95.88 89 GLY A C 1
ATOM 658 O O . GLY A 1 89 ? 5.405 -8.739 -6.285 1.00 95.88 89 GLY A O 1
ATOM 659 N N . ARG A 1 90 ? 4.541 -10.035 -4.655 1.00 98.00 90 ARG A N 1
ATOM 660 C CA . ARG A 1 90 ? 3.260 -9.334 -4.503 1.00 98.00 90 ARG A CA 1
ATOM 661 C C . ARG A 1 90 ? 3.461 -7.875 -4.100 1.00 98.00 90 ARG A C 1
ATOM 663 O O . ARG A 1 90 ? 4.281 -7.580 -3.231 1.00 98.00 90 ARG A O 1
ATOM 670 N N . ALA A 1 91 ? 2.711 -6.968 -4.711 1.00 98.25 91 ALA A N 1
ATOM 671 C CA . ALA A 1 91 ? 2.674 -5.559 -4.348 1.00 98.25 91 ALA A CA 1
ATOM 672 C C . ALA A 1 91 ? 1.293 -5.177 -3.801 1.00 98.25 91 ALA A C 1
ATOM 674 O O . ALA A 1 91 ? 0.274 -5.698 -4.250 1.00 98.25 91 ALA A O 1
ATOM 675 N N . ILE A 1 92 ? 1.273 -4.251 -2.842 1.00 98.75 92 ILE A N 1
ATOM 676 C CA . ILE A 1 92 ? 0.050 -3.659 -2.287 1.00 98.75 92 ILE A CA 1
ATOM 677 C C . ILE A 1 92 ? 0.096 -2.162 -2.600 1.00 98.75 92 ILE A C 1
ATOM 679 O O . ILE A 1 92 ? 1.017 -1.485 -2.129 1.00 98.75 92 ILE A O 1
ATOM 683 N N . PRO A 1 93 ? -0.850 -1.610 -3.383 1.00 98.50 93 PRO A N 1
ATOM 684 C CA . PRO A 1 93 ? -0.863 -0.193 -3.706 1.00 98.50 93 PRO A CA 1
ATOM 685 C C . PRO A 1 93 ? -0.787 0.679 -2.454 1.00 98.50 93 PRO A C 1
ATOM 687 O O . PRO A 1 93 ? -1.478 0.451 -1.461 1.00 98.50 93 PRO A O 1
ATOM 690 N N . ARG A 1 94 ? 0.020 1.742 -2.520 1.00 97.94 94 ARG A N 1
ATOM 691 C CA . ARG A 1 94 ? 0.221 2.675 -1.401 1.00 97.94 94 ARG A CA 1
ATOM 692 C C . ARG A 1 94 ? -1.092 3.179 -0.812 1.00 97.94 94 ARG A C 1
ATOM 694 O O . ARG A 1 94 ? -1.196 3.322 0.397 1.00 97.94 94 ARG A O 1
ATOM 701 N N . CYS A 1 95 ? -2.085 3.463 -1.649 1.00 97.81 95 CYS A N 1
ATOM 702 C CA . CYS A 1 95 ? -3.377 3.955 -1.189 1.00 97.81 95 CYS A CA 1
ATOM 703 C C . CYS A 1 95 ? -4.114 2.963 -0.268 1.00 97.81 95 CYS A C 1
ATOM 705 O O . CYS A 1 95 ? -4.810 3.419 0.637 1.00 97.81 95 CYS A O 1
ATOM 707 N N . VAL A 1 96 ? -3.905 1.652 -0.441 1.00 98.56 96 VAL A N 1
ATOM 708 C CA . VAL A 1 96 ? -4.427 0.594 0.436 1.00 98.56 96 VAL A CA 1
ATOM 709 C C . VAL A 1 96 ? -3.635 0.550 1.742 1.00 98.56 96 VAL A C 1
ATOM 711 O O . VAL A 1 96 ? -4.227 0.570 2.816 1.00 98.56 96 VAL A O 1
ATOM 714 N N . LEU A 1 97 ? -2.299 0.610 1.674 1.00 98.81 97 LEU A N 1
ATOM 715 C CA . LEU A 1 97 ? -1.446 0.695 2.870 1.00 98.81 97 LEU A CA 1
ATOM 716 C C . LEU A 1 97 ? -1.777 1.926 3.728 1.00 98.81 97 LEU A C 1
ATOM 718 O O . LEU A 1 97 ? -1.823 1.837 4.951 1.00 98.81 97 LEU A O 1
ATOM 722 N N . VAL A 1 98 ? -2.039 3.071 3.092 1.00 98.25 98 VAL A N 1
ATOM 723 C CA . VAL A 1 98 ? -2.486 4.293 3.775 1.00 98.25 98 VAL A CA 1
ATOM 724 C C . VAL A 1 98 ? -3.855 4.090 4.418 1.00 98.25 98 VAL A C 1
ATOM 726 O O . VAL A 1 98 ? -4.035 4.534 5.540 1.00 98.25 98 VAL A O 1
ATOM 729 N N . ALA A 1 99 ? -4.793 3.376 3.785 1.00 98.19 99 ALA A N 1
ATOM 730 C CA . ALA A 1 99 ? -6.089 3.096 4.410 1.00 98.19 99 ALA A CA 1
ATOM 731 C C . ALA A 1 99 ? -5.953 2.221 5.669 1.00 98.19 99 ALA A C 1
ATOM 733 O O . ALA A 1 99 ? -6.636 2.474 6.656 1.00 98.19 99 ALA A O 1
ATOM 734 N N . ILE A 1 100 ? -5.043 1.240 5.670 1.00 98.62 100 ILE A N 1
ATOM 735 C CA . ILE A 1 100 ? -4.722 0.448 6.871 1.00 98.62 100 ILE A CA 1
ATOM 736 C C . ILE A 1 100 ? -4.056 1.335 7.936 1.00 98.62 100 ILE A C 1
ATOM 738 O O . ILE A 1 100 ? -4.397 1.255 9.115 1.00 98.62 100 ILE A O 1
ATOM 742 N N . SER A 1 101 ? -3.130 2.207 7.523 1.00 98.31 101 SER A N 1
ATOM 743 C CA . SER A 1 101 ? -2.463 3.166 8.411 1.00 98.31 101 SER A CA 1
ATOM 744 C C . SER A 1 101 ? -3.446 4.142 9.051 1.00 98.31 101 SER A C 1
ATOM 746 O O . SER A 1 101 ? -3.352 4.386 10.246 1.00 98.31 101 SER A O 1
ATOM 748 N N . ASP A 1 102 ? -4.436 4.628 8.300 1.00 97.12 102 ASP A N 1
ATOM 749 C CA . ASP A 1 102 ? -5.466 5.517 8.831 1.00 97.12 102 ASP A CA 1
ATOM 750 C C . ASP A 1 102 ? -6.239 4.864 9.988 1.00 97.12 102 ASP A C 1
ATOM 752 O O . ASP A 1 102 ? -6.592 5.548 10.943 1.00 97.12 102 ASP A O 1
ATOM 756 N N . VAL A 1 103 ? -6.487 3.547 9.936 1.00 97.50 103 VAL A N 1
ATOM 757 C CA . VAL A 1 103 ? -7.135 2.799 11.032 1.00 97.50 103 VAL A CA 1
ATOM 758 C C . VAL A 1 103 ? -6.178 2.601 12.214 1.00 97.50 103 VAL A C 1
ATOM 760 O O . VAL A 1 103 ? -6.585 2.696 13.375 1.00 97.50 103 VAL A O 1
ATOM 763 N N . PHE A 1 104 ? -4.899 2.337 11.933 1.00 97.56 104 PHE A N 1
ATOM 764 C CA . PHE A 1 104 ? -3.884 1.973 12.923 1.00 97.56 104 PHE A CA 1
ATOM 765 C C . PHE A 1 104 ? -2.635 2.875 12.867 1.00 97.56 104 PHE A C 1
ATOM 767 O O . PHE A 1 104 ? -1.528 2.370 12.665 1.00 97.56 104 PHE A O 1
ATOM 774 N N . PRO A 1 105 ? -2.753 4.191 13.106 1.00 95.56 105 PRO A N 1
ATOM 775 C CA . PRO A 1 105 ? -1.684 5.153 12.816 1.00 95.56 105 PRO A CA 1
ATOM 776 C C . PRO A 1 105 ? -0.413 4.943 13.651 1.00 95.56 105 PRO A C 1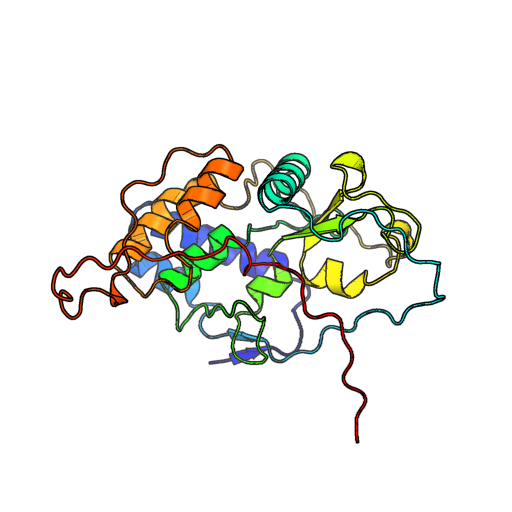
ATOM 778 O O . PRO A 1 105 ? 0.697 5.190 13.184 1.00 95.56 105 PRO A O 1
ATOM 781 N N . GLU A 1 106 ? -0.554 4.453 14.884 1.00 93.94 106 GLU A N 1
ATOM 782 C CA . GLU A 1 106 ? 0.575 4.183 15.785 1.00 93.94 106 GLU A CA 1
ATOM 783 C C . GLU A 1 106 ? 1.213 2.806 15.540 1.00 93.94 106 GLU A C 1
ATOM 785 O O . GLU A 1 106 ? 2.427 2.640 15.673 1.00 93.94 106 GLU A O 1
ATOM 790 N N . SER A 1 107 ? 0.404 1.809 15.168 1.00 97.62 107 SER A N 1
ATOM 791 C CA . SER A 1 107 ? 0.857 0.431 14.930 1.00 97.62 107 SER A CA 1
ATOM 792 C C . SER A 1 107 ? 1.381 0.216 13.510 1.00 97.62 107 SER A C 1
ATOM 794 O O . SER A 1 107 ? 2.253 -0.620 13.300 1.00 97.62 107 SER A O 1
ATOM 796 N N . PHE A 1 108 ? 0.883 0.966 12.533 1.00 98.31 108 PHE A N 1
ATOM 797 C CA . PHE A 1 108 ? 1.258 0.868 11.127 1.00 98.31 108 PHE A CA 1
ATOM 798 C C . PHE A 1 108 ? 1.491 2.271 10.564 1.00 98.31 108 PHE A C 1
ATOM 800 O O . PHE A 1 108 ? 0.703 2.798 9.782 1.00 98.31 108 PHE A O 1
ATOM 807 N N . ALA A 1 109 ? 2.571 2.905 11.017 1.00 97.25 109 ALA A N 1
ATOM 808 C CA . ALA A 1 109 ? 2.841 4.312 10.751 1.00 97.25 109 ALA A CA 1
ATOM 809 C C . ALA A 1 109 ? 3.089 4.615 9.264 1.00 97.25 109 ALA A C 1
ATOM 811 O O . ALA A 1 109 ? 3.868 3.932 8.589 1.00 97.25 109 ALA A O 1
ATOM 812 N N . TYR A 1 110 ? 2.489 5.702 8.783 1.00 97.00 110 TYR A N 1
ATOM 813 C CA . TYR A 1 110 ? 2.733 6.270 7.464 1.00 97.00 110 TYR A CA 1
ATOM 814 C C . TYR A 1 110 ? 3.326 7.675 7.572 1.00 97.00 110 TYR A C 1
ATOM 816 O O . TYR A 1 110 ? 2.845 8.518 8.327 1.00 97.00 110 TYR A O 1
ATOM 824 N N . ASP A 1 111 ? 4.343 7.938 6.753 1.00 94.38 111 ASP A N 1
ATOM 825 C CA . ASP A 1 111 ? 4.904 9.268 6.563 1.00 94.38 111 ASP A CA 1
ATOM 826 C C . ASP A 1 111 ? 5.024 9.555 5.057 1.00 94.38 111 ASP A C 1
ATOM 828 O O . ASP A 1 111 ? 5.731 8.821 4.357 1.00 94.38 111 ASP A O 1
ATOM 832 N N . PRO A 1 112 ? 4.369 10.604 4.524 1.00 90.56 112 PRO A N 1
ATOM 833 C CA . PRO A 1 112 ? 4.378 10.895 3.088 1.00 90.56 112 PRO A CA 1
ATOM 834 C C . PRO A 1 112 ? 5.766 11.281 2.557 1.00 90.56 112 PRO A C 1
ATOM 836 O O . PRO A 1 112 ? 6.007 11.198 1.353 1.00 90.56 112 PRO A O 1
ATOM 839 N N . HIS A 1 113 ? 6.688 11.669 3.441 1.00 89.62 113 HIS A N 1
ATOM 840 C CA . HIS A 1 113 ? 8.064 12.024 3.101 1.00 89.62 113 HIS A CA 1
ATOM 841 C C . HIS A 1 113 ? 9.051 10.889 3.378 1.00 89.62 113 HIS A C 1
ATOM 843 O O . HIS A 1 113 ? 10.258 11.095 3.254 1.00 89.62 113 HIS A O 1
ATOM 849 N N . TYR A 1 114 ? 8.560 9.695 3.735 1.00 90.75 114 TYR A N 1
ATOM 850 C CA . TYR A 1 114 ? 9.400 8.540 4.040 1.00 90.75 114 TYR A CA 1
ATOM 851 C C . TYR A 1 114 ? 10.437 8.821 5.144 1.00 90.75 114 TYR A C 1
ATOM 853 O O . TYR A 1 114 ? 11.559 8.307 5.121 1.00 90.75 114 TYR A O 1
ATOM 861 N N . GLY A 1 115 ? 10.060 9.640 6.131 1.00 90.75 115 GLY A N 1
ATOM 862 C CA . GLY A 1 115 ? 10.924 10.033 7.237 1.00 90.75 115 GLY A CA 1
ATOM 863 C C . GLY A 1 115 ? 11.511 8.835 7.989 1.00 90.75 115 GLY A C 1
ATOM 864 O O . GLY A 1 115 ? 10.805 7.906 8.393 1.00 90.75 115 GLY A O 1
ATOM 865 N N . ARG A 1 116 ? 12.827 8.868 8.222 1.00 93.31 116 ARG A N 1
ATOM 866 C CA . ARG A 1 116 ? 13.530 7.839 8.998 1.00 93.31 116 ARG A CA 1
ATOM 867 C C . ARG A 1 116 ? 12.941 7.751 10.408 1.00 93.31 116 ARG A C 1
ATOM 869 O O . ARG A 1 116 ? 12.847 8.759 11.102 1.00 93.31 116 ARG A O 1
ATOM 876 N N . GLY A 1 117 ? 12.578 6.546 10.835 1.00 95.38 117 GLY A N 1
ATOM 877 C CA . GLY A 1 117 ? 11.940 6.297 12.127 1.00 95.38 117 GLY A CA 1
ATOM 878 C C . GLY A 1 117 ? 10.494 6.791 12.213 1.00 95.38 117 GLY A C 1
ATOM 879 O O . GLY A 1 117 ? 9.982 6.910 13.317 1.00 95.38 117 GLY A O 1
ATOM 880 N N . ARG A 1 118 ? 9.847 7.114 11.085 1.00 95.56 118 ARG A N 1
ATOM 881 C CA . ARG A 1 118 ? 8.463 7.624 11.040 1.00 95.56 118 ARG A CA 1
ATOM 882 C C . ARG A 1 118 ? 7.532 6.819 10.134 1.00 95.56 118 ARG A C 1
ATOM 884 O O . ARG A 1 118 ? 6.348 7.115 10.079 1.00 95.56 118 ARG A O 1
ATOM 891 N N . ILE A 1 119 ? 8.055 5.817 9.427 1.00 96.50 119 ILE A N 1
ATOM 892 C CA . ILE A 1 119 ? 7.291 5.010 8.475 1.00 96.50 119 ILE A CA 1
ATOM 893 C C . ILE A 1 119 ? 7.498 3.520 8.724 1.00 96.50 119 ILE A C 1
ATOM 895 O O . ILE A 1 119 ? 8.608 3.079 9.039 1.00 96.50 119 ILE A O 1
ATOM 899 N N . HIS A 1 120 ? 6.437 2.743 8.544 1.00 98.31 120 HIS A N 1
ATOM 900 C CA . HIS A 1 120 ? 6.480 1.295 8.635 1.00 98.31 120 HIS A CA 1
ATOM 901 C C . HIS A 1 120 ? 7.250 0.682 7.439 1.00 98.31 120 HIS A C 1
ATOM 903 O O . HIS A 1 120 ? 7.033 1.084 6.291 1.00 98.31 120 HIS A O 1
ATOM 909 N N . PRO A 1 121 ? 8.133 -0.315 7.650 1.00 97.75 121 PRO A N 1
ATOM 910 C CA . PRO A 1 121 ? 8.945 -0.939 6.592 1.00 97.75 121 PRO A CA 1
ATOM 911 C C . PRO A 1 121 ? 8.147 -1.567 5.438 1.00 97.75 121 PRO A C 1
ATOM 913 O O . PRO A 1 121 ? 8.652 -1.636 4.318 1.00 97.75 121 PRO A O 1
ATOM 916 N N . ALA A 1 122 ? 6.893 -1.963 5.662 1.00 98.31 122 ALA A N 1
ATOM 917 C CA . ALA A 1 122 ? 6.008 -2.454 4.599 1.00 98.31 122 ALA A CA 1
ATOM 918 C C . ALA A 1 122 ? 5.871 -1.467 3.418 1.00 98.31 122 ALA A C 1
ATOM 920 O O . ALA A 1 122 ? 5.849 -1.895 2.267 1.00 98.31 122 ALA A O 1
ATOM 921 N N . PHE A 1 123 ? 5.874 -0.148 3.662 1.00 97.69 123 PHE A N 1
ATOM 922 C CA . PHE A 1 123 ? 5.836 0.852 2.582 1.00 97.69 123 PHE A CA 1
ATOM 923 C C . PHE A 1 123 ? 7.064 0.787 1.660 1.00 97.69 123 PHE A C 1
ATOM 925 O O . PHE A 1 123 ? 6.986 1.149 0.489 1.00 97.69 123 PHE A O 1
ATOM 932 N N . TRP A 1 124 ? 8.197 0.293 2.158 1.00 95.50 124 TRP A N 1
ATOM 933 C CA . TRP A 1 124 ? 9.373 0.031 1.334 1.00 95.50 124 TRP A CA 1
ATOM 934 C C . TRP A 1 124 ? 9.292 -1.323 0.631 1.00 95.50 124 TRP A C 1
ATOM 936 O O . TRP A 1 124 ? 9.584 -1.421 -0.562 1.00 95.50 124 TRP A O 1
ATOM 946 N N . ALA A 1 125 ? 8.880 -2.347 1.378 1.00 96.12 125 ALA A N 1
ATOM 947 C CA . ALA A 1 125 ? 8.919 -3.734 0.940 1.00 96.12 125 ALA A CA 1
ATOM 948 C C . ALA A 1 125 ? 7.858 -4.079 -0.113 1.00 96.12 125 ALA A C 1
ATOM 950 O O . ALA A 1 125 ? 8.169 -4.817 -1.040 1.00 96.12 125 ALA A O 1
ATOM 951 N N . VAL A 1 126 ? 6.624 -3.578 0.029 1.00 98.12 126 VAL A N 1
ATOM 952 C CA . VAL A 1 126 ? 5.481 -4.045 -0.781 1.00 98.12 126 VAL A CA 1
ATOM 953 C C . VAL A 1 126 ? 4.790 -2.947 -1.582 1.00 98.12 126 VAL A C 1
ATOM 955 O O . VAL A 1 126 ? 4.051 -3.270 -2.512 1.00 98.12 126 VAL A O 1
ATOM 958 N N . ALA A 1 127 ? 5.013 -1.665 -1.272 1.00 97.44 127 ALA A N 1
ATOM 959 C CA . ALA A 1 127 ? 4.405 -0.597 -2.061 1.00 97.44 127 ALA A CA 1
ATOM 960 C C . ALA A 1 127 ? 5.029 -0.555 -3.470 1.00 97.44 127 ALA A C 1
ATOM 962 O O . ALA A 1 127 ? 6.258 -0.602 -3.584 1.00 97.44 127 ALA A O 1
ATOM 963 N N . PRO A 1 128 ? 4.216 -0.479 -4.536 1.00 96.12 128 PRO A N 1
ATOM 964 C CA . PRO A 1 128 ? 4.716 -0.362 -5.893 1.00 96.12 128 PRO A CA 1
ATOM 965 C C . PRO A 1 128 ? 5.037 1.092 -6.265 1.00 96.12 128 PRO A C 1
ATOM 967 O O . PRO A 1 128 ? 4.355 2.033 -5.854 1.00 96.12 128 PRO A O 1
ATOM 970 N N . GLU A 1 129 ? 6.032 1.249 -7.126 1.00 93.00 129 GLU A N 1
ATOM 971 C CA . GLU A 1 129 ? 6.334 2.447 -7.900 1.00 93.00 129 GLU A CA 1
ATOM 972 C C . GLU A 1 129 ? 6.294 2.091 -9.390 1.00 93.00 129 GLU A C 1
ATOM 974 O O . GLU A 1 129 ? 6.703 0.995 -9.786 1.00 93.00 129 GLU A O 1
ATOM 979 N N . ALA A 1 130 ? 5.777 3.009 -10.211 1.00 90.62 130 ALA A N 1
ATOM 980 C CA . ALA A 1 130 ? 5.842 2.885 -11.663 1.00 90.62 130 ALA A CA 1
ATOM 981 C C . ALA A 1 130 ? 7.142 3.551 -12.110 1.00 90.62 130 ALA A C 1
ATOM 983 O O . ALA A 1 130 ? 7.254 4.778 -12.061 1.00 90.62 130 ALA A O 1
ATOM 984 N N . ASP A 1 131 ? 8.127 2.743 -12.487 1.00 82.00 131 ASP A N 1
ATOM 985 C CA . ASP A 1 131 ? 9.440 3.220 -12.913 1.00 82.00 131 ASP A CA 1
ATOM 986 C C . ASP A 1 131 ? 9.705 2.883 -14.378 1.00 82.00 131 ASP A C 1
ATOM 988 O O . ASP A 1 131 ? 9.101 1.977 -14.952 1.00 82.00 131 ASP A O 1
ATOM 992 N N . HIS A 1 132 ? 10.614 3.627 -14.998 1.00 80.19 132 HIS A N 1
ATOM 993 C CA . HIS A 1 132 ? 10.906 3.466 -16.410 1.00 80.19 132 HIS A CA 1
ATOM 994 C C . HIS A 1 132 ? 11.765 2.213 -16.665 1.00 80.19 132 HIS A C 1
ATOM 996 O O . HIS A 1 132 ? 12.853 2.064 -16.094 1.00 80.19 132 HIS A O 1
ATOM 1002 N N . VAL A 1 133 ? 11.311 1.340 -17.571 1.00 71.31 133 VAL A N 1
ATOM 1003 C CA . VAL A 1 133 ? 12.039 0.156 -18.062 1.00 71.31 133 VAL A CA 1
ATOM 1004 C C . VAL A 1 133 ? 13.364 0.592 -18.685 1.00 71.31 133 VAL A C 1
ATOM 1006 O O . VAL A 1 133 ? 14.436 0.173 -18.237 1.00 71.31 133 VAL A O 1
ATOM 1009 N N . LEU A 1 134 ? 13.295 1.494 -19.669 1.00 64.62 134 LEU A N 1
ATOM 1010 C CA . LEU A 1 134 ? 14.425 2.287 -20.133 1.00 64.62 134 LEU A CA 1
ATOM 1011 C C . LEU A 1 134 ? 14.507 3.542 -19.273 1.00 64.62 134 LEU A C 1
ATOM 1013 O O . LEU A 1 134 ? 13.609 4.380 -19.321 1.00 64.62 134 LEU A O 1
ATOM 1017 N N . ALA A 1 135 ? 15.589 3.687 -18.508 1.00 60.94 135 ALA A N 1
ATOM 1018 C CA . ALA A 1 135 ? 15.784 4.855 -17.658 1.00 60.94 135 ALA A CA 1
ATOM 1019 C C . ALA A 1 135 ? 15.610 6.158 -18.459 1.00 60.94 135 ALA A C 1
ATOM 1021 O O . ALA A 1 135 ? 16.119 6.293 -19.574 1.00 60.94 135 ALA A O 1
ATOM 1022 N N . HIS A 1 136 ? 14.936 7.145 -17.866 1.00 57.00 136 HIS A N 1
ATOM 1023 C CA . HIS A 1 136 ? 14.735 8.462 -18.483 1.00 57.00 136 HIS A CA 1
ATOM 1024 C C . HIS A 1 136 ? 16.061 9.126 -18.891 1.00 57.00 136 HIS A C 1
ATOM 1026 O O . HIS A 1 136 ? 16.173 9.663 -19.990 1.00 57.00 136 HIS A O 1
ATOM 1032 N N . ALA A 1 137 ? 17.113 8.962 -18.076 1.00 57.38 137 ALA A N 1
ATOM 1033 C CA . ALA A 1 137 ? 18.476 9.419 -18.376 1.00 57.38 137 ALA A CA 1
ATOM 1034 C C . ALA A 1 137 ? 19.081 8.811 -19.663 1.00 57.38 137 ALA A C 1
ATOM 1036 O O . ALA A 1 137 ? 20.090 9.300 -20.165 1.00 57.38 137 ALA A O 1
ATOM 1037 N N . ARG A 1 138 ? 18.470 7.746 -20.197 1.00 54.69 138 ARG A N 1
ATOM 1038 C CA . ARG A 1 138 ? 18.823 7.086 -21.462 1.00 54.69 138 ARG A CA 1
ATOM 1039 C C . ARG A 1 138 ? 17.767 7.301 -22.558 1.00 54.69 138 ARG A C 1
ATOM 1041 O O . ARG A 1 138 ? 17.761 6.571 -23.542 1.00 54.69 138 ARG A O 1
ATOM 1048 N N . GLY A 1 139 ? 16.885 8.291 -22.401 1.00 58.06 139 GLY A N 1
ATOM 1049 C CA . GLY A 1 139 ? 15.862 8.653 -23.388 1.00 58.06 139 GLY A CA 1
ATOM 1050 C C . GLY A 1 139 ? 14.527 7.918 -23.241 1.00 58.06 139 GLY A C 1
ATOM 1051 O O . GLY A 1 139 ? 13.708 7.981 -24.152 1.00 58.06 139 GLY A O 1
ATOM 1052 N N . GLY A 1 140 ? 14.283 7.232 -22.119 1.00 60.34 140 GLY A N 1
ATOM 1053 C CA . GLY A 1 140 ? 12.996 6.585 -21.860 1.00 60.34 140 GLY A CA 1
ATOM 1054 C C . GLY A 1 140 ? 11.836 7.579 -21.743 1.00 60.34 140 GLY A C 1
ATOM 1055 O O . GLY A 1 140 ? 11.900 8.522 -20.953 1.00 60.34 140 GLY A O 1
ATOM 1056 N N . ALA A 1 141 ? 10.764 7.363 -22.509 1.00 64.31 141 ALA A N 1
ATOM 1057 C CA . ALA A 1 141 ? 9.528 8.142 -22.420 1.00 64.31 141 ALA A CA 1
ATOM 1058 C C . ALA A 1 141 ? 8.672 7.704 -21.216 1.00 64.31 141 ALA A C 1
ATOM 1060 O O . ALA A 1 141 ? 8.705 6.539 -20.835 1.00 64.31 141 ALA A O 1
ATOM 1061 N N . GLY A 1 142 ? 7.873 8.607 -20.640 1.00 62.81 142 GLY A N 1
ATOM 1062 C CA . GLY A 1 142 ? 6.929 8.305 -19.546 1.00 62.81 142 GLY A CA 1
ATOM 1063 C C . GLY A 1 142 ? 5.626 7.642 -20.009 1.00 62.81 142 GLY A C 1
ATOM 1064 O O . GLY A 1 142 ? 4.572 7.853 -19.413 1.00 62.81 142 GLY A O 1
ATOM 1065 N N . GLU A 1 143 ? 5.681 6.916 -21.121 1.00 74.69 143 GLU A N 1
ATOM 1066 C CA . GLU A 1 143 ? 4.539 6.244 -21.733 1.00 74.69 143 GLU A CA 1
ATOM 1067 C C . GLU A 1 143 ? 4.317 4.876 -21.088 1.00 74.69 143 GLU A C 1
ATOM 1069 O O . GLU A 1 143 ? 5.264 4.254 -20.606 1.00 74.69 143 GLU A O 1
ATOM 1074 N N . MET A 1 144 ? 3.070 4.396 -21.110 1.00 79.31 144 MET A N 1
ATOM 1075 C CA . MET A 1 144 ? 2.664 3.119 -20.505 1.00 79.31 144 MET A CA 1
ATOM 1076 C C . MET A 1 144 ? 3.635 1.975 -20.827 1.00 79.31 144 MET A C 1
ATOM 1078 O O . MET A 1 144 ? 4.058 1.262 -19.920 1.00 79.31 144 MET A O 1
ATOM 1082 N N . ASP A 1 145 ? 4.043 1.840 -22.087 1.00 79.56 145 ASP A N 1
ATOM 1083 C CA . ASP A 1 145 ? 4.884 0.733 -22.562 1.00 79.56 145 ASP A CA 1
ATOM 1084 C C . ASP A 1 145 ? 6.326 0.778 -22.040 1.00 79.56 145 ASP A C 1
ATOM 1086 O O . ASP A 1 145 ? 7.006 -0.246 -22.008 1.00 79.56 145 ASP A O 1
ATOM 1090 N N . ASN A 1 146 ? 6.796 1.945 -21.592 1.00 81.94 146 ASN A N 1
ATOM 1091 C CA . ASN A 1 146 ? 8.119 2.103 -20.997 1.00 81.94 146 ASN A CA 1
ATOM 1092 C C . ASN A 1 146 ? 8.070 2.183 -19.465 1.00 81.94 146 ASN A C 1
ATOM 1094 O O . ASN A 1 146 ? 9.097 2.415 -18.835 1.00 81.94 146 ASN A O 1
ATOM 1098 N N . LEU A 1 147 ? 6.910 1.990 -18.844 1.00 88.38 147 LEU A N 1
ATOM 1099 C CA . LEU A 1 147 ? 6.777 1.931 -17.392 1.00 88.38 147 LEU A CA 1
ATOM 1100 C C . LEU A 1 147 ? 6.602 0.491 -16.933 1.00 88.38 147 LEU A C 1
ATOM 1102 O O . LEU A 1 147 ? 6.038 -0.330 -17.649 1.00 88.38 147 LEU A O 1
ATOM 1106 N N . THR A 1 148 ? 7.065 0.192 -15.727 1.00 91.69 148 THR A N 1
ATOM 1107 C CA . THR A 1 148 ? 6.918 -1.116 -15.094 1.00 91.69 148 THR A CA 1
ATOM 1108 C C . THR A 1 148 ? 6.757 -0.985 -13.587 1.00 91.69 148 THR A C 1
ATOM 1110 O O . THR A 1 148 ? 7.220 -0.020 -12.974 1.00 91.69 148 THR A O 1
ATOM 1113 N N . THR A 1 149 ? 6.114 -1.971 -12.978 1.00 94.00 149 THR A N 1
ATOM 1114 C CA . THR A 1 149 ? 5.900 -2.047 -11.536 1.00 94.00 149 THR A CA 1
ATOM 1115 C C . THR A 1 149 ? 7.138 -2.600 -10.845 1.00 94.00 149 THR A C 1
ATOM 1117 O O . THR A 1 149 ? 7.576 -3.719 -11.129 1.00 94.00 149 THR A O 1
ATOM 1120 N N . LEU A 1 150 ? 7.681 -1.844 -9.892 1.00 93.12 150 LEU A N 1
ATOM 1121 C CA . LEU A 1 150 ? 8.738 -2.276 -8.976 1.00 93.12 150 LEU A CA 1
ATOM 1122 C C . LEU A 1 150 ? 8.325 -1.970 -7.537 1.00 93.12 150 LEU A C 1
ATOM 1124 O O . LEU A 1 150 ? 7.715 -0.938 -7.287 1.00 93.12 150 LEU A O 1
ATOM 1128 N N . HIS A 1 151 ? 8.698 -2.805 -6.564 1.00 94.56 151 HIS A N 1
ATOM 1129 C CA . HIS A 1 151 ? 8.607 -2.389 -5.156 1.00 94.56 151 HIS A CA 1
ATOM 1130 C C . HIS A 1 151 ? 9.471 -1.155 -4.905 1.00 94.56 151 HIS A C 1
ATOM 1132 O O . HIS A 1 151 ? 10.530 -1.027 -5.524 1.00 94.56 151 HIS A O 1
ATOM 1138 N N . THR A 1 152 ? 9.106 -0.303 -3.945 1.00 91.50 152 THR A N 1
ATOM 1139 C CA . THR A 1 152 ? 9.897 0.887 -3.592 1.00 91.50 152 THR A CA 1
ATOM 1140 C C . THR A 1 152 ? 11.368 0.535 -3.321 1.00 91.50 152 THR A C 1
ATOM 1142 O O . THR A 1 152 ? 12.268 1.218 -3.808 1.00 91.50 152 THR A O 1
ATOM 1145 N N . THR A 1 153 ? 11.648 -0.569 -2.615 1.00 90.19 153 THR A N 1
ATOM 1146 C CA . THR A 1 153 ? 13.025 -1.053 -2.402 1.00 90.19 153 THR A CA 1
ATOM 1147 C C . THR A 1 153 ? 13.700 -1.543 -3.686 1.00 90.19 153 THR A C 1
ATOM 1149 O O . THR A 1 153 ? 14.873 -1.239 -3.903 1.00 90.19 153 THR A O 1
ATOM 1152 N N . CYS A 1 154 ? 13.003 -2.288 -4.548 1.00 88.38 154 CYS A N 1
ATOM 1153 C CA . CYS A 1 154 ? 13.559 -2.748 -5.826 1.00 88.38 154 CYS A CA 1
ATOM 1154 C C . CYS A 1 154 ? 13.875 -1.568 -6.753 1.00 88.38 154 CYS A C 1
ATOM 1156 O O . CYS A 1 154 ? 14.947 -1.530 -7.353 1.00 88.38 154 CYS A O 1
ATOM 1158 N N . ASN A 1 155 ? 12.986 -0.576 -6.799 1.00 86.12 155 ASN A N 1
ATOM 1159 C CA . ASN A 1 155 ? 13.184 0.671 -7.524 1.00 86.12 155 ASN A CA 1
ATOM 1160 C C . ASN A 1 155 ? 14.397 1.453 -6.988 1.00 86.12 155 ASN A C 1
ATOM 1162 O O . ASN A 1 155 ? 15.267 1.872 -7.748 1.00 86.12 155 ASN A O 1
ATOM 1166 N N . ALA A 1 156 ? 14.527 1.574 -5.662 1.00 82.75 156 ALA A N 1
ATOM 1167 C CA . ALA A 1 156 ? 15.682 2.228 -5.047 1.00 82.75 156 ALA A CA 1
ATOM 1168 C C . ALA A 1 156 ? 17.012 1.528 -5.388 1.00 82.75 156 ALA A C 1
ATOM 1170 O O . ALA A 1 156 ? 18.010 2.201 -5.645 1.00 82.75 156 ALA A O 1
ATOM 1171 N N . ARG A 1 157 ? 17.023 0.186 -5.443 1.00 76.88 157 ARG A N 1
ATOM 1172 C CA . ARG A 1 157 ? 18.193 -0.601 -5.876 1.00 76.88 157 ARG A CA 1
ATOM 1173 C C . ARG A 1 157 ? 18.512 -0.404 -7.361 1.00 76.88 157 ARG A C 1
ATOM 1175 O O . ARG A 1 157 ? 19.688 -0.368 -7.711 1.00 76.88 157 ARG A O 1
ATOM 1182 N N . LYS A 1 158 ? 17.491 -0.254 -8.213 1.00 70.25 158 LYS A N 1
ATOM 1183 C CA . LYS A 1 158 ? 17.648 0.053 -9.643 1.00 70.25 158 LYS A CA 1
ATOM 1184 C C . LYS A 1 158 ? 18.325 1.401 -9.855 1.00 70.25 158 LYS A C 1
ATOM 1186 O O . LYS A 1 158 ? 19.262 1.479 -10.643 1.00 70.25 158 LYS A O 1
ATOM 1191 N N . ALA A 1 159 ? 17.912 2.441 -9.130 1.00 70.81 159 ALA A N 1
ATOM 1192 C CA . ALA A 1 159 ? 18.416 3.800 -9.331 1.00 70.81 159 ALA A CA 1
ATOM 1193 C C . ALA A 1 159 ? 18.420 4.171 -10.836 1.00 70.81 159 ALA A C 1
ATOM 1195 O O . ALA A 1 159 ? 17.380 4.110 -11.484 1.00 70.81 159 ALA A O 1
ATOM 1196 N N . ASN A 1 160 ? 19.580 4.502 -11.416 1.00 60.94 160 ASN A N 1
ATOM 1197 C CA . ASN A 1 160 ? 19.718 4.832 -12.845 1.00 60.94 160 ASN A CA 1
ATOM 1198 C C . ASN A 1 160 ? 20.060 3.629 -13.750 1.00 60.94 160 ASN A C 1
ATOM 1200 O O . ASN A 1 160 ? 20.310 3.818 -14.944 1.00 60.94 160 ASN A O 1
ATOM 1204 N N . LEU A 1 161 ? 20.121 2.414 -13.202 1.00 59.94 161 LEU A N 1
ATOM 1205 C CA . LEU A 1 161 ? 20.364 1.197 -13.973 1.00 59.94 161 LEU A CA 1
ATOM 1206 C C . LEU A 1 161 ? 19.125 0.817 -14.797 1.00 59.94 161 LEU A C 1
ATOM 1208 O O . LEU A 1 161 ? 17.981 1.139 -14.453 1.00 59.94 161 LEU A O 1
ATOM 1212 N N . LEU A 1 162 ? 19.349 0.102 -15.895 1.00 61.47 162 LEU A N 1
ATOM 1213 C CA . LEU A 1 162 ? 18.295 -0.637 -16.585 1.00 61.47 162 LEU A CA 1
ATOM 1214 C C . LEU A 1 162 ? 17.856 -1.827 -15.734 1.00 61.47 162 LEU A C 1
ATOM 1216 O O . LEU A 1 162 ? 18.647 -2.389 -14.981 1.00 61.47 162 LEU A O 1
ATOM 1220 N N . VAL A 1 163 ? 16.616 -2.284 -15.920 1.00 60.75 163 VAL A N 1
ATOM 1221 C CA . VAL A 1 163 ? 16.150 -3.529 -15.278 1.00 60.75 163 VAL A CA 1
ATOM 1222 C C . VAL A 1 163 ? 17.062 -4.711 -15.639 1.00 60.75 163 VAL A C 1
ATOM 1224 O O . VAL A 1 163 ? 17.381 -5.519 -14.778 1.00 60.75 163 VAL A O 1
ATOM 1227 N N . ALA A 1 164 ? 17.558 -4.765 -16.881 1.00 62.75 164 ALA A N 1
ATOM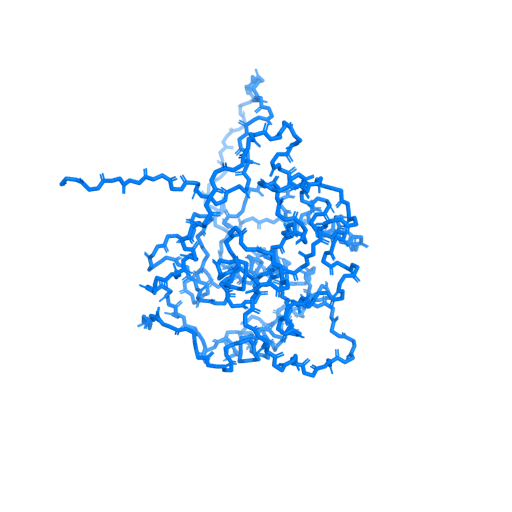 1228 C CA . ALA A 1 164 ? 18.494 -5.794 -17.343 1.00 62.75 164 ALA A CA 1
ATOM 1229 C C . ALA A 1 164 ? 19.897 -5.719 -16.701 1.00 62.75 164 ALA A C 1
ATOM 1231 O O . ALA A 1 164 ? 20.672 -6.662 -16.821 1.00 62.75 164 ALA A O 1
ATOM 1232 N N . GLU A 1 165 ? 20.237 -4.603 -16.052 1.00 65.75 165 GLU A N 1
ATOM 1233 C CA . GLU A 1 165 ? 21.518 -4.392 -15.363 1.00 65.75 165 GLU A CA 1
ATOM 1234 C C . GLU A 1 165 ? 21.427 -4.708 -13.859 1.00 65.75 165 GLU A C 1
ATOM 1236 O O . GLU A 1 165 ? 22.442 -4.695 -13.161 1.00 65.75 165 GLU A O 1
ATOM 1241 N N . LEU A 1 166 ? 20.224 -4.991 -13.346 1.00 68.56 166 LEU A N 1
ATOM 1242 C CA . LEU A 1 166 ? 20.044 -5.468 -11.981 1.00 68.56 166 LEU A CA 1
ATOM 1243 C C . LEU A 1 166 ? 20.558 -6.912 -11.833 1.00 68.56 166 LEU A C 1
ATOM 1245 O O . LEU A 1 166 ? 20.496 -7.688 -12.791 1.00 68.56 166 LEU A O 1
ATOM 1249 N N . PRO A 1 167 ? 21.033 -7.310 -10.636 1.00 72.38 167 PRO A N 1
ATOM 1250 C CA . PRO A 1 167 ? 21.383 -8.699 -10.361 1.00 72.38 167 PRO A CA 1
ATOM 1251 C C . PRO A 1 167 ? 20.250 -9.654 -10.743 1.00 72.38 167 PRO A C 1
ATOM 1253 O O . PRO A 1 167 ? 19.082 -9.388 -10.473 1.00 72.38 167 PRO A O 1
ATOM 1256 N N . VAL A 1 168 ? 20.582 -10.795 -11.341 1.00 72.50 168 VAL A N 1
ATOM 1257 C CA . VAL A 1 168 ? 19.562 -11.806 -11.633 1.00 72.50 168 VAL A CA 1
ATOM 1258 C C . VAL A 1 168 ? 19.016 -12.342 -10.312 1.00 72.50 168 VAL A C 1
ATOM 1260 O O . VAL A 1 168 ? 19.766 -12.854 -9.480 1.00 72.50 168 VAL A O 1
ATOM 1263 N N . VAL A 1 169 ? 17.704 -12.234 -10.132 1.00 78.38 169 VAL A N 1
ATOM 1264 C CA . VAL A 1 169 ? 16.973 -12.827 -9.011 1.00 78.38 169 VAL A CA 1
ATOM 1265 C C . VAL A 1 169 ? 16.096 -13.955 -9.530 1.00 78.38 169 VAL A C 1
ATOM 1267 O O . VAL A 1 169 ? 15.596 -13.891 -10.651 1.00 78.38 169 VAL A O 1
ATOM 1270 N N . VAL A 1 170 ? 15.902 -14.994 -8.718 1.00 79.38 170 VAL A N 1
ATOM 1271 C CA . VAL A 1 170 ? 14.864 -15.995 -8.983 1.00 79.38 170 VAL A CA 1
ATOM 1272 C C . VAL A 1 170 ? 13.522 -15.319 -8.697 1.00 79.38 170 VAL A C 1
ATOM 1274 O O . VAL A 1 170 ? 13.302 -14.929 -7.547 1.00 79.38 170 VAL A O 1
ATOM 1277 N N . PRO A 1 171 ? 12.636 -15.135 -9.694 1.00 82.44 171 PRO A N 1
ATOM 1278 C CA . PRO A 1 171 ? 11.364 -14.475 -9.452 1.00 82.44 171 PRO A CA 1
ATOM 1279 C C . PRO A 1 171 ? 10.518 -15.278 -8.463 1.00 82.44 171 PRO A C 1
ATOM 1281 O O . PRO A 1 171 ? 10.444 -16.507 -8.546 1.00 82.44 171 PRO A O 1
ATOM 1284 N N . ALA A 1 172 ? 9.855 -14.580 -7.544 1.00 82.44 172 ALA A N 1
ATOM 1285 C CA . ALA A 1 172 ? 8.896 -15.183 -6.639 1.00 82.44 172 ALA A CA 1
ATOM 1286 C C . ALA A 1 172 ? 7.766 -15.850 -7.432 1.00 82.44 172 ALA A C 1
ATOM 1288 O O . ALA A 1 172 ? 7.328 -15.362 -8.484 1.00 82.44 172 ALA A O 1
ATOM 1289 N N . LYS A 1 173 ? 7.289 -16.979 -6.903 1.00 83.06 173 LYS A N 1
ATOM 1290 C CA . LYS A 1 173 ? 6.205 -17.742 -7.513 1.00 83.06 173 LYS A CA 1
ATOM 1291 C C . LYS A 1 173 ? 4.944 -16.883 -7.587 1.00 83.06 173 LYS A C 1
ATOM 1293 O O . LYS A 1 173 ? 4.583 -16.199 -6.635 1.00 83.06 173 LYS A O 1
ATOM 1298 N N . GLU A 1 174 ? 4.265 -16.953 -8.724 1.00 84.69 174 GLU A N 1
ATOM 1299 C CA . GLU A 1 174 ? 2.964 -16.320 -8.886 1.00 84.69 174 GLU A CA 1
ATOM 1300 C C . GLU A 1 174 ? 1.926 -16.915 -7.935 1.00 84.69 174 GLU A C 1
ATOM 1302 O O . GLU A 1 174 ? 1.827 -18.138 -7.790 1.00 84.69 174 GLU A O 1
ATOM 1307 N N . ILE A 1 175 ? 1.140 -16.032 -7.319 1.00 85.00 175 ILE A N 1
ATOM 1308 C CA . ILE A 1 175 ? -0.044 -16.391 -6.546 1.00 85.00 175 ILE A CA 1
ATOM 1309 C C . ILE A 1 175 ? -1.265 -16.017 -7.396 1.00 85.00 175 ILE A C 1
ATOM 1311 O O . ILE A 1 175 ? -1.526 -14.825 -7.572 1.00 85.00 175 ILE A O 1
ATOM 1315 N N . PRO A 1 176 ? -1.986 -17.003 -7.962 1.00 87.19 176 PRO A N 1
ATOM 1316 C CA . PRO A 1 176 ? -3.170 -16.737 -8.769 1.00 87.19 176 PRO A CA 1
ATOM 1317 C C . PRO A 1 176 ? -4.221 -15.954 -7.981 1.00 87.19 176 PRO A C 1
ATOM 1319 O O . PRO A 1 176 ? -4.482 -16.264 -6.820 1.00 87.19 176 PRO A O 1
ATOM 1322 N N . GLY A 1 177 ? -4.840 -14.967 -8.627 1.00 89.00 177 GLY A N 1
ATOM 1323 C CA . GLY A 1 177 ? -5.898 -14.157 -8.018 1.00 89.00 177 GLY A CA 1
ATOM 1324 C C . GLY A 1 177 ? -5.405 -13.054 -7.080 1.00 89.00 177 GLY A C 1
ATOM 1325 O O . GLY A 1 177 ? -6.233 -12.422 -6.437 1.00 89.00 177 GLY A O 1
ATOM 1326 N N . TRP A 1 178 ? -4.094 -12.800 -7.002 1.00 96.62 178 TRP A N 1
ATOM 1327 C CA . TRP A 1 178 ? -3.588 -11.637 -6.279 1.00 96.62 178 TRP A CA 1
ATOM 1328 C C . TRP A 1 178 ? -4.065 -10.339 -6.938 1.00 96.62 178 TRP A C 1
ATOM 1330 O O . TRP A 1 178 ? -3.737 -10.061 -8.090 1.00 96.62 178 TRP A O 1
ATOM 1340 N N . ASP A 1 179 ? -4.805 -9.535 -6.185 1.00 97.25 179 ASP A N 1
ATOM 1341 C CA . ASP A 1 179 ? -5.391 -8.269 -6.623 1.00 97.25 179 ASP A CA 1
ATOM 1342 C C . ASP A 1 179 ? -4.872 -7.083 -5.794 1.00 97.25 179 ASP A C 1
ATOM 1344 O O . ASP A 1 179 ? -5.481 -6.016 -5.783 1.00 97.25 179 ASP A O 1
ATOM 1348 N N . GLY A 1 180 ? -3.749 -7.255 -5.085 1.00 98.00 180 GLY A N 1
ATOM 1349 C CA . GLY A 1 180 ? -3.133 -6.206 -4.271 1.00 98.00 180 GLY A CA 1
ATOM 1350 C C . GLY A 1 180 ? -4.025 -5.661 -3.158 1.00 98.00 180 GLY A C 1
ATOM 1351 O O . GLY A 1 180 ? -3.794 -4.531 -2.722 1.00 98.00 180 GLY A O 1
ATOM 1352 N N . LEU A 1 181 ? -5.001 -6.451 -2.698 1.00 98.56 181 LEU A N 1
ATOM 1353 C CA . LEU A 1 181 ? -5.992 -6.085 -1.682 1.00 98.56 181 LEU A CA 1
ATOM 1354 C C . LEU A 1 181 ? -6.973 -4.999 -2.156 1.00 98.56 181 LEU A C 1
ATOM 1356 O O . LEU A 1 181 ? -7.486 -4.204 -1.360 1.00 98.56 181 LEU A O 1
ATOM 1360 N N . LEU A 1 182 ? -7.196 -4.904 -3.471 1.00 98.31 182 LEU A N 1
ATOM 1361 C CA . LEU A 1 182 ? -8.149 -3.953 -4.037 1.00 98.31 182 LEU A CA 1
ATOM 1362 C C . LEU A 1 182 ? -9.599 -4.339 -3.713 1.00 98.31 182 LEU A C 1
ATOM 1364 O O . LEU A 1 182 ? -10.412 -3.434 -3.501 1.00 98.31 182 LEU A O 1
ATOM 1368 N N . ALA A 1 183 ? -9.925 -5.632 -3.613 1.00 97.31 183 ALA A N 1
ATOM 1369 C CA . ALA A 1 183 ? -11.246 -6.104 -3.197 1.00 97.31 183 ALA A CA 1
ATOM 1370 C C . ALA A 1 183 ? -11.622 -5.628 -1.781 1.00 97.31 183 ALA A C 1
ATOM 1372 O O . ALA A 1 183 ? -12.758 -5.214 -1.543 1.00 97.31 183 ALA A O 1
ATOM 1373 N N . GLU A 1 184 ? -10.667 -5.608 -0.851 1.00 98.12 184 GLU A N 1
ATOM 1374 C CA . GLU A 1 184 ? -10.866 -5.189 0.542 1.00 98.12 184 GLU A CA 1
ATOM 1375 C C . GLU A 1 184 ? -10.773 -3.668 0.733 1.00 98.12 184 GLU A C 1
ATOM 1377 O O . GLU A 1 184 ? -11.116 -3.141 1.800 1.00 98.12 184 GLU A O 1
ATOM 1382 N N . TYR A 1 185 ? -10.308 -2.931 -0.281 1.00 98.00 185 TYR A N 1
ATOM 1383 C CA . TYR A 1 185 ? -9.941 -1.525 -0.139 1.00 98.00 185 TYR A CA 1
ATOM 1384 C C . TYR A 1 185 ? -11.105 -0.648 0.333 1.00 98.00 185 TYR A C 1
ATOM 1386 O O . TYR A 1 185 ? -10.935 0.175 1.234 1.00 98.00 185 TYR A O 1
ATOM 1394 N N . ALA A 1 186 ? -12.302 -0.840 -0.227 1.00 96.69 186 ALA A N 1
ATOM 1395 C CA . ALA A 1 186 ? -13.462 -0.026 0.124 1.00 96.69 186 ALA A CA 1
ATOM 1396 C C . ALA A 1 186 ? -13.877 -0.196 1.593 1.00 96.69 186 ALA A C 1
ATOM 1398 O O . ALA A 1 186 ? -14.116 0.797 2.285 1.00 96.69 186 ALA A O 1
ATOM 1399 N N . GLY A 1 187 ? -13.910 -1.438 2.083 1.00 96.44 187 GLY A N 1
ATOM 1400 C CA . GLY A 1 187 ? -14.227 -1.720 3.482 1.00 96.44 187 GLY A CA 1
ATOM 1401 C C . GLY A 1 187 ? -13.113 -1.265 4.431 1.00 96.44 187 GLY A C 1
ATOM 1402 O O . GLY A 1 187 ? -13.399 -0.695 5.480 1.00 96.44 187 GLY A O 1
ATOM 1403 N N . THR A 1 188 ? -11.849 -1.367 4.010 1.00 97.44 188 THR A N 1
ATOM 1404 C CA . THR A 1 188 ? -10.702 -0.816 4.753 1.00 97.44 188 THR A CA 1
ATOM 1405 C C . THR A 1 188 ? -10.819 0.701 4.929 1.00 97.44 188 THR A C 1
ATOM 1407 O O . THR A 1 188 ? -10.655 1.217 6.036 1.00 97.44 188 THR A O 1
ATOM 1410 N N . VAL A 1 189 ? -11.161 1.437 3.863 1.00 96.81 189 VAL A N 1
ATOM 1411 C CA . VAL A 1 189 ? -11.417 2.881 3.968 1.00 96.81 189 VAL A CA 1
ATOM 1412 C C . VAL A 1 189 ? -12.609 3.142 4.885 1.00 96.81 189 VAL A C 1
ATOM 1414 O O . VAL A 1 189 ? -12.511 4.010 5.749 1.00 96.81 189 VAL A O 1
ATOM 1417 N N . ALA A 1 190 ? -13.703 2.389 4.758 1.00 94.88 190 ALA A N 1
ATOM 1418 C CA . ALA A 1 190 ? -14.878 2.556 5.611 1.00 94.88 190 ALA A CA 1
ATOM 1419 C C . ALA A 1 190 ? -14.561 2.355 7.105 1.00 94.88 190 ALA A C 1
ATOM 1421 O O . ALA A 1 190 ? -15.002 3.161 7.923 1.00 94.88 190 ALA A O 1
ATOM 1422 N N . ALA A 1 191 ? -13.739 1.364 7.464 1.00 95.12 191 ALA A N 1
ATOM 1423 C CA . ALA A 1 191 ? -13.329 1.112 8.848 1.00 95.12 191 ALA A CA 1
ATOM 1424 C C . ALA A 1 191 ? -12.600 2.314 9.483 1.00 95.12 191 ALA A C 1
ATOM 1426 O O . ALA A 1 191 ? -12.794 2.616 10.663 1.00 95.12 191 ALA A O 1
ATOM 1427 N N . GLY A 1 192 ? -11.814 3.052 8.692 1.00 93.81 192 GLY A N 1
ATOM 1428 C CA . GLY A 1 192 ? -11.131 4.264 9.157 1.00 93.81 192 GLY A CA 1
ATOM 1429 C C . GLY A 1 192 ? -12.049 5.475 9.353 1.00 93.81 192 GLY A C 1
ATOM 1430 O O . GLY A 1 192 ? -11.596 6.511 9.821 1.00 93.81 192 GLY A O 1
ATOM 1431 N N . ASN A 1 193 ? -13.335 5.396 8.985 1.00 90.94 193 ASN A N 1
ATOM 1432 C CA . ASN A 1 193 ? -14.285 6.474 9.278 1.00 90.94 193 ASN A CA 1
ATOM 1433 C C . ASN A 1 193 ? -14.654 6.509 10.763 1.00 90.94 193 ASN A C 1
ATOM 1435 O O . ASN A 1 193 ? -15.103 7.539 11.258 1.00 90.94 193 ASN A O 1
ATOM 1439 N N . THR A 1 194 ? -14.501 5.381 11.459 1.00 88.62 194 THR A N 1
ATOM 1440 C CA . THR A 1 194 ? -14.868 5.232 12.871 1.00 88.62 194 THR A CA 1
ATOM 1441 C C . THR A 1 194 ? -13.658 4.999 13.775 1.00 88.62 194 THR A C 1
ATOM 1443 O O . THR A 1 194 ? -13.806 5.062 14.991 1.00 88.62 194 THR A O 1
ATOM 1446 N N . HIS A 1 195 ? -12.471 4.745 13.213 1.00 90.00 195 HIS A N 1
ATOM 1447 C CA . HIS A 1 195 ? -11.250 4.433 13.959 1.00 90.00 195 HIS A CA 1
ATOM 1448 C C . HIS A 1 195 ? -10.028 5.166 13.405 1.00 90.00 195 HIS A C 1
ATOM 1450 O O . HIS A 1 195 ? -9.933 5.413 12.206 1.00 90.00 195 HIS A O 1
ATOM 1456 N N . GLY A 1 196 ? -9.066 5.434 14.290 1.00 88.56 196 GLY A N 1
ATOM 1457 C CA . GLY A 1 196 ? -7.770 6.000 13.930 1.00 88.56 196 GLY A CA 1
ATOM 1458 C C . GLY A 1 196 ? -7.844 7.479 13.543 1.00 88.56 196 GLY A C 1
ATOM 1459 O O . GLY A 1 196 ? -8.464 8.269 14.256 1.00 88.56 196 GLY A O 1
ATOM 1460 N N . LYS A 1 197 ? -7.148 7.868 12.471 1.00 91.12 197 LYS A N 1
ATOM 1461 C CA . LYS A 1 197 ? -7.037 9.249 11.975 1.00 91.12 197 LYS A CA 1
ATOM 1462 C C . LYS A 1 197 ? -6.675 9.252 10.491 1.00 91.12 197 LYS A C 1
ATOM 1464 O O . LYS A 1 197 ? -5.806 8.494 10.078 1.00 91.12 197 LYS A O 1
ATOM 1469 N N . ARG A 1 198 ? -7.242 10.170 9.703 1.00 87.62 198 ARG A N 1
ATOM 1470 C CA . ARG A 1 198 ? -6.827 10.348 8.301 1.00 87.62 198 ARG A CA 1
ATOM 1471 C C . ARG A 1 198 ? -5.511 11.107 8.200 1.00 87.62 198 ARG A C 1
ATOM 1473 O O . ARG A 1 198 ? -5.375 12.231 8.682 1.00 87.62 198 ARG A O 1
ATOM 1480 N N . HIS A 1 199 ? -4.540 10.511 7.515 1.00 81.25 199 HIS A N 1
ATOM 1481 C CA . HIS A 1 199 ? -3.293 11.196 7.157 1.00 81.25 199 HIS A CA 1
ATOM 1482 C C . HIS A 1 199 ? -3.358 11.863 5.781 1.00 81.25 199 HIS A C 1
ATOM 1484 O O . HIS A 1 199 ? -2.537 12.724 5.464 1.00 81.25 199 HIS A O 1
ATOM 1490 N N . SER A 1 200 ? -4.296 11.427 4.942 1.00 84.81 200 SER A N 1
ATOM 1491 C CA . SER A 1 200 ? -4.405 11.848 3.552 1.00 84.81 200 SER A CA 1
ATOM 1492 C C . SER A 1 200 ? -5.322 13.062 3.372 1.00 84.81 200 SER A C 1
ATOM 1494 O O . SER A 1 200 ? -6.229 13.314 4.163 1.00 84.81 200 SER A O 1
ATOM 1496 N N . ALA A 1 201 ? -5.081 13.833 2.308 1.00 86.62 201 ALA A N 1
ATOM 1497 C CA . ALA A 1 201 ? -5.937 14.960 1.953 1.00 86.62 201 ALA A CA 1
ATOM 1498 C C . ALA A 1 201 ? -7.364 14.492 1.588 1.00 86.62 201 ALA A C 1
ATOM 1500 O O . ALA A 1 201 ? -7.523 13.390 1.044 1.00 86.62 201 ALA A O 1
ATOM 1501 N N . PRO A 1 202 ? -8.395 15.338 1.776 1.00 86.94 202 PRO A N 1
ATOM 1502 C CA . PRO A 1 202 ? -9.750 15.032 1.333 1.00 86.94 202 PRO A CA 1
ATOM 1503 C C . PRO A 1 202 ? -9.798 14.553 -0.127 1.00 86.94 202 PRO A C 1
ATOM 1505 O O . PRO A 1 202 ? -9.070 15.030 -1.008 1.00 86.94 202 PRO A O 1
ATOM 1508 N N . GLY A 1 203 ? -10.633 13.551 -0.395 1.00 90.50 203 GLY A N 1
ATOM 1509 C CA . GLY A 1 203 ? -10.764 12.973 -1.731 1.00 90.50 203 GLY A CA 1
ATOM 1510 C C . GLY A 1 203 ? -9.662 11.980 -2.127 1.00 90.50 203 GLY A C 1
ATOM 1511 O O . GLY A 1 203 ? -9.765 11.394 -3.203 1.00 90.50 203 GLY A O 1
ATOM 1512 N N . TYR A 1 204 ? -8.601 11.787 -1.327 1.00 94.12 204 TYR A N 1
ATOM 1513 C CA . TYR A 1 204 ? -7.469 10.920 -1.691 1.00 94.12 204 TYR A CA 1
ATOM 1514 C C . TYR A 1 204 ? -7.910 9.494 -2.035 1.00 94.12 204 TYR A C 1
ATOM 1516 O O . TYR A 1 204 ? -7.617 9.007 -3.129 1.00 94.12 204 TYR A O 1
ATOM 1524 N N . HIS A 1 205 ? -8.668 8.854 -1.143 1.00 95.94 205 HIS A N 1
ATOM 1525 C CA . HIS A 1 205 ? -9.156 7.494 -1.359 1.00 95.94 205 HIS A CA 1
ATOM 1526 C C . HIS A 1 205 ? -10.157 7.418 -2.520 1.00 95.94 205 HIS A C 1
ATOM 1528 O O . HIS A 1 205 ? -10.072 6.497 -3.330 1.00 95.94 205 HIS A O 1
ATOM 1534 N N . GLN A 1 206 ? -11.048 8.409 -2.675 1.00 95.25 206 GLN A N 1
ATOM 1535 C CA . GLN A 1 206 ? -11.986 8.445 -3.805 1.00 95.25 206 GLN A CA 1
ATOM 1536 C C . GLN A 1 206 ? -11.259 8.522 -5.153 1.00 95.25 206 GLN A C 1
ATOM 1538 O O . GLN A 1 206 ? -11.643 7.835 -6.100 1.00 95.25 206 GLN A O 1
ATOM 1543 N N . ARG A 1 207 ? -10.194 9.331 -5.251 1.00 95.69 207 ARG A N 1
ATOM 1544 C CA . ARG A 1 207 ? -9.392 9.433 -6.479 1.00 95.69 207 ARG A CA 1
ATOM 1545 C C . ARG A 1 207 ? -8.746 8.097 -6.834 1.00 95.69 207 ARG A C 1
ATOM 1547 O O . ARG A 1 207 ? -8.866 7.665 -7.976 1.00 95.69 207 ARG A O 1
ATOM 1554 N N . TRP A 1 208 ? -8.116 7.431 -5.867 1.00 97.12 208 TRP A N 1
ATOM 1555 C CA . TRP A 1 208 ? -7.464 6.140 -6.099 1.00 97.12 208 TRP A CA 1
ATOM 1556 C C . TRP A 1 208 ? -8.451 5.016 -6.415 1.00 97.12 208 TRP A C 1
ATOM 1558 O O . TRP A 1 208 ? -8.210 4.266 -7.355 1.00 97.12 208 TRP A O 1
ATOM 1568 N N . SER A 1 209 ? -9.586 4.943 -5.715 1.00 96.88 209 SER A N 1
ATOM 1569 C CA . SER A 1 209 ? -10.674 4.008 -6.042 1.00 96.88 209 SER A CA 1
ATOM 1570 C C . SER A 1 209 ? -11.121 4.167 -7.501 1.00 96.88 209 SER A C 1
ATOM 1572 O O . SER A 1 209 ? -11.185 3.182 -8.233 1.00 96.88 209 SER A O 1
ATOM 1574 N N . ARG A 1 210 ? -11.296 5.410 -7.975 1.00 96.69 210 ARG A N 1
ATOM 1575 C CA . ARG A 1 210 ? -11.612 5.688 -9.383 1.00 96.69 210 ARG A CA 1
ATOM 1576 C C . ARG A 1 210 ? -10.499 5.266 -10.346 1.00 96.69 210 ARG A C 1
ATOM 1578 O O . ARG A 1 210 ? -10.804 4.793 -11.434 1.00 96.69 210 ARG A O 1
ATOM 1585 N N . TYR A 1 211 ? -9.229 5.478 -10.001 1.00 97.25 211 TYR A N 1
ATOM 1586 C CA . TYR A 1 211 ? -8.104 5.088 -10.864 1.00 97.25 211 TYR A CA 1
ATOM 1587 C C . TYR A 1 211 ? -7.937 3.574 -10.986 1.00 97.25 211 TYR A C 1
ATOM 1589 O O . TYR A 1 211 ? -7.476 3.115 -12.024 1.00 97.25 211 TYR A O 1
ATOM 1597 N N . PHE A 1 212 ? -8.345 2.823 -9.964 1.00 97.50 212 PHE A N 1
ATOM 1598 C CA . PHE A 1 212 ? -8.415 1.364 -10.001 1.00 97.50 212 PHE A CA 1
ATOM 1599 C C . PHE A 1 212 ? -9.751 0.825 -10.529 1.00 97.50 212 PHE A C 1
ATOM 1601 O O . PHE A 1 212 ? -9.983 -0.375 -10.452 1.00 97.50 212 PHE A O 1
ATOM 1608 N N . GLU A 1 213 ? -10.626 1.692 -11.053 1.00 95.56 213 GLU A N 1
ATOM 1609 C CA . GLU A 1 213 ? -11.935 1.310 -11.608 1.00 95.56 213 GLU A CA 1
ATOM 1610 C C . GLU A 1 213 ? -12.828 0.552 -10.607 1.00 95.56 213 GLU A C 1
ATOM 1612 O O . GLU A 1 213 ? -13.683 -0.252 -10.974 1.00 95.56 213 GLU A O 1
ATOM 1617 N N . LEU A 1 214 ? -12.646 0.836 -9.316 1.00 94.62 214 LEU A N 1
ATOM 1618 C CA . LEU A 1 214 ? -13.423 0.239 -8.238 1.00 94.62 214 LEU A CA 1
ATOM 1619 C C . LEU A 1 214 ? -14.762 0.959 -8.063 1.00 94.62 214 LEU A C 1
ATOM 1621 O O . LEU A 1 214 ? -14.964 2.091 -8.512 1.00 94.62 214 LEU A O 1
ATOM 1625 N N . GLN A 1 215 ? -15.681 0.307 -7.349 1.00 86.94 215 GLN A N 1
ATOM 1626 C CA . GLN A 1 215 ? -16.920 0.953 -6.929 1.00 86.94 215 GLN A CA 1
ATOM 1627 C C . GLN A 1 215 ? -16.629 2.201 -6.091 1.00 86.94 215 GLN A C 1
ATOM 1629 O O . GLN A 1 215 ? -15.630 2.267 -5.368 1.00 86.94 215 GLN A O 1
ATOM 1634 N N . SER A 1 216 ? -17.531 3.184 -6.183 1.00 84.31 216 SER A N 1
ATOM 1635 C CA . SER A 1 216 ? -17.427 4.401 -5.385 1.00 84.31 216 SER A CA 1
ATOM 1636 C C . SER A 1 216 ? -17.342 4.042 -3.912 1.00 84.31 216 SER A C 1
ATOM 1638 O O . SER A 1 216 ? -18.199 3.336 -3.378 1.00 84.31 216 SER A O 1
ATOM 1640 N N . LEU A 1 217 ? -16.343 4.608 -3.247 1.00 87.44 217 LEU A N 1
ATOM 1641 C CA . LEU A 1 217 ? -16.334 4.657 -1.797 1.00 87.44 217 LEU A CA 1
ATOM 1642 C C . LEU A 1 217 ? -17.584 5.428 -1.353 1.00 87.44 217 LEU A C 1
ATOM 1644 O O . LEU A 1 217 ? -17.964 6.414 -1.996 1.00 87.44 217 LEU A O 1
ATOM 1648 N N . GLY A 1 218 ? -18.240 4.966 -0.289 1.00 83.62 218 GLY A N 1
ATOM 1649 C CA . GLY A 1 218 ? -19.283 5.746 0.376 1.00 83.62 218 GLY A CA 1
ATOM 1650 C C . GLY A 1 218 ? -18.711 7.039 0.971 1.00 83.62 218 GLY A C 1
ATOM 1651 O O . GLY A 1 218 ? -17.607 7.478 0.637 1.00 83.62 218 GLY A O 1
ATOM 1652 N N . SER A 1 219 ? -19.438 7.660 1.895 1.00 84.00 219 SER A N 1
ATOM 1653 C CA . SER A 1 219 ? -18.911 8.830 2.600 1.00 84.00 219 SER A CA 1
ATOM 1654 C C . SER A 1 219 ? -17.611 8.482 3.339 1.00 84.00 219 SER A C 1
ATOM 1656 O O . SER A 1 219 ? -17.543 7.472 4.039 1.00 84.00 219 SER A O 1
ATOM 1658 N N . VAL A 1 220 ? -16.577 9.311 3.174 1.00 84.81 220 VAL A N 1
ATOM 1659 C CA . VAL A 1 220 ? -15.281 9.162 3.855 1.00 84.81 220 VAL A CA 1
ATOM 1660 C C . VAL A 1 220 ? -15.111 10.331 4.811 1.00 84.81 220 VAL A C 1
ATOM 1662 O O . VAL A 1 220 ? -15.217 11.485 4.398 1.00 84.81 220 VAL A O 1
ATOM 1665 N N . PHE A 1 221 ? -14.844 10.020 6.074 1.00 82.94 221 PHE A N 1
ATOM 1666 C CA . PHE A 1 221 ? -14.725 10.976 7.168 1.00 82.94 221 PHE A CA 1
ATOM 1667 C C . PHE A 1 221 ? -13.383 10.802 7.882 1.00 82.94 221 PHE A C 1
ATOM 1669 O O . PHE A 1 221 ? -12.781 9.724 7.834 1.00 82.94 221 PHE A O 1
ATOM 1676 N N . ASP A 1 222 ? -12.924 11.865 8.545 1.00 78.94 222 ASP A N 1
ATOM 1677 C CA . ASP A 1 222 ? -11.823 11.783 9.502 1.00 78.94 222 ASP A CA 1
ATOM 1678 C C . ASP A 1 222 ? -12.384 11.759 10.929 1.00 78.94 222 ASP A C 1
ATOM 1680 O O . ASP A 1 222 ? -12.901 12.784 11.389 1.00 78.94 222 ASP A O 1
ATOM 1684 N N . PRO A 1 223 ? -12.293 10.627 11.652 1.00 79.94 223 PRO A N 1
ATOM 1685 C CA . PRO A 1 223 ? -12.749 10.562 13.037 1.00 79.94 223 PRO A CA 1
ATOM 1686 C C . PRO A 1 223 ? -11.979 11.534 13.946 1.00 79.94 223 PRO A C 1
ATOM 1688 O O . PRO A 1 223 ? -12.529 11.987 14.950 1.00 79.94 223 PRO A O 1
ATOM 1691 N N . GLY A 1 224 ? -10.751 11.922 13.578 1.00 68.56 224 GLY A N 1
ATOM 1692 C CA . GLY A 1 224 ? -9.932 12.880 14.319 1.00 68.56 224 GLY A CA 1
ATOM 1693 C C . GLY A 1 224 ? -10.371 14.344 14.191 1.00 68.56 224 GLY A C 1
ATOM 1694 O O . GLY A 1 224 ? -9.930 15.167 14.992 1.00 68.56 224 GLY A O 1
ATOM 1695 N N . LEU A 1 225 ? -11.237 14.683 13.226 1.00 67.12 225 LEU A N 1
ATOM 1696 C CA . LEU A 1 225 ? -11.742 16.050 13.016 1.00 67.12 225 LEU A CA 1
ATOM 1697 C C . LEU A 1 225 ? -13.079 16.326 13.722 1.00 67.12 225 LEU A C 1
ATOM 1699 O O . LEU A 1 225 ? -13.510 17.474 13.775 1.00 67.12 225 LEU A O 1
ATOM 1703 N N . ASN A 1 226 ? -13.706 15.324 14.347 1.00 49.88 226 ASN A N 1
ATOM 1704 C CA . ASN A 1 226 ? -14.954 15.494 15.106 1.00 49.88 226 ASN A CA 1
ATOM 1705 C C . ASN A 1 226 ? -14.756 16.061 16.530 1.00 49.88 226 ASN A C 1
ATOM 1707 O O . ASN A 1 226 ? -15.571 15.825 17.421 1.00 49.88 226 ASN A O 1
ATOM 1711 N N . ALA A 1 227 ? -13.708 16.861 16.745 1.00 44.38 227 ALA A N 1
ATOM 1712 C CA . ALA A 1 227 ? -13.586 17.739 17.903 1.00 44.38 227 ALA A CA 1
ATOM 1713 C C . ALA A 1 227 ? -13.731 19.203 17.449 1.00 44.38 227 ALA A C 1
ATOM 1715 O O . ALA A 1 227 ? -12.751 19.868 17.121 1.00 44.38 227 ALA A O 1
ATOM 1716 N N . THR A 1 228 ? -14.971 19.698 17.542 1.00 29.86 228 THR A N 1
ATOM 1717 C CA . THR A 1 228 ? -15.470 21.080 17.339 1.00 29.86 228 THR A CA 1
ATOM 1718 C C . THR A 1 228 ? -15.946 21.423 15.913 1.00 29.86 228 THR A C 1
ATOM 1720 O O . THR A 1 228 ? -15.142 21.411 14.985 1.00 29.86 228 THR A O 1
ATOM 1723 N N . PRO A 1 229 ? -17.228 21.806 15.720 1.00 34.00 229 PRO A N 1
ATOM 1724 C CA . PRO A 1 229 ? -17.673 22.429 14.478 1.00 34.00 229 PRO A CA 1
ATOM 1725 C C . PRO A 1 229 ? -17.066 23.833 14.396 1.00 34.00 229 PRO A C 1
ATOM 1727 O O . PRO A 1 229 ? -17.303 24.659 15.279 1.00 34.00 229 PRO A O 1
ATOM 1730 N N . LEU A 1 230 ? -16.266 24.103 13.364 1.00 34.06 230 LEU A N 1
ATOM 1731 C CA . LEU A 1 230 ? -15.859 25.467 13.041 1.00 34.06 230 LEU A CA 1
ATOM 1732 C C . LEU A 1 230 ? -17.004 26.158 12.297 1.00 34.06 230 LEU A C 1
ATOM 1734 O O . LEU A 1 230 ? -17.546 25.624 11.334 1.00 34.06 230 LEU A O 1
ATOM 1738 N N . ASP A 1 231 ? -17.367 27.315 12.840 1.00 32.53 231 ASP A N 1
ATOM 1739 C CA . ASP A 1 231 ? -18.424 28.231 12.424 1.00 32.53 231 ASP A CA 1
ATOM 1740 C C . ASP A 1 231 ? -18.363 28.572 10.926 1.00 32.53 231 ASP A C 1
ATOM 1742 O O . ASP A 1 231 ? -17.296 28.807 10.353 1.00 32.53 231 ASP A O 1
ATOM 1746 N N . ASP A 1 232 ? -19.548 28.601 10.324 1.00 34.72 232 ASP A N 1
ATOM 1747 C CA . ASP A 1 232 ? -19.822 28.811 8.910 1.00 34.72 232 ASP A CA 1
ATOM 1748 C C . ASP A 1 232 ? -19.545 30.280 8.558 1.00 34.72 232 ASP A C 1
ATOM 1750 O O . ASP A 1 232 ? -20.392 31.164 8.713 1.00 34.72 232 ASP A O 1
ATOM 1754 N N . ARG A 1 233 ? -18.330 30.574 8.089 1.00 31.86 233 ARG A N 1
ATOM 1755 C CA . ARG A 1 233 ? -18.044 31.818 7.368 1.00 31.86 233 ARG A CA 1
ATOM 1756 C C . ARG A 1 233 ? -17.256 31.519 6.107 1.00 31.86 233 ARG A C 1
ATOM 1758 O O . ARG A 1 233 ? -16.053 31.287 6.133 1.00 31.86 233 ARG A O 1
ATOM 1765 N N . LEU A 1 234 ? -18.012 31.537 5.014 1.00 37.47 234 LEU A N 1
ATOM 1766 C CA . LEU A 1 234 ? -17.565 31.603 3.633 1.00 37.47 234 LEU A CA 1
ATOM 1767 C C . LEU A 1 234 ? -16.483 32.679 3.480 1.00 37.47 234 LEU A C 1
ATOM 1769 O O . LEU A 1 234 ? -16.744 33.849 3.760 1.00 37.47 234 LEU A O 1
ATOM 1773 N N . ASP A 1 235 ? -15.314 32.288 2.982 1.00 30.95 235 ASP A N 1
ATOM 1774 C CA . ASP A 1 235 ? -14.451 33.207 2.250 1.00 30.95 235 ASP A CA 1
ATOM 1775 C C . ASP A 1 235 ? -14.013 32.522 0.952 1.00 30.95 235 ASP A C 1
ATOM 1777 O O . ASP A 1 235 ? -13.279 31.530 0.937 1.00 30.95 235 ASP A O 1
ATOM 1781 N N . GLU A 1 236 ? -14.590 33.008 -0.142 1.00 37.53 236 GLU A N 1
ATOM 1782 C CA . GLU A 1 236 ? -14.256 32.639 -1.507 1.00 37.53 236 GLU A CA 1
ATOM 1783 C C . GLU A 1 236 ? -12.884 33.234 -1.846 1.00 37.53 236 GLU A C 1
ATOM 1785 O O . GLU A 1 236 ? -12.733 34.447 -1.967 1.00 37.53 236 GLU A O 1
ATOM 1790 N N . GLY A 1 237 ? -11.867 32.393 -2.037 1.00 29.72 237 GLY A N 1
ATOM 1791 C CA . GLY A 1 237 ? -10.550 32.893 -2.422 1.00 29.72 237 GLY A CA 1
ATOM 1792 C C . GLY A 1 237 ? -9.553 31.802 -2.785 1.00 29.72 237 GLY A C 1
ATOM 1793 O O . GLY A 1 237 ? -8.925 31.229 -1.908 1.00 29.72 237 GLY A O 1
ATOM 1794 N N . LEU A 1 238 ? -9.431 31.550 -4.093 1.00 34.62 238 LEU A N 1
ATOM 1795 C CA . LEU A 1 238 ? -8.314 30.932 -4.826 1.00 34.62 238 LEU A CA 1
ATOM 1796 C C . LEU A 1 238 ? -7.346 30.010 -4.051 1.00 34.62 238 LEU A C 1
ATOM 1798 O O . LEU A 1 238 ? -6.481 30.478 -3.315 1.00 34.62 238 LEU A O 1
ATOM 1802 N N . LEU A 1 239 ? -7.326 28.724 -4.419 1.00 32.00 239 LEU A N 1
ATOM 1803 C CA . LEU A 1 239 ? -6.134 27.881 -4.271 1.00 32.00 239 LEU A CA 1
ATOM 1804 C C . LEU A 1 239 ? -5.705 27.344 -5.650 1.00 32.00 239 LEU A C 1
ATOM 1806 O O . LEU A 1 239 ? -6.534 26.746 -6.337 1.00 32.00 239 LEU A O 1
ATOM 1810 N N . PRO A 1 240 ? -4.450 27.573 -6.087 1.00 31.12 240 PRO A N 1
ATOM 1811 C CA . PRO A 1 240 ? -3.930 27.040 -7.340 1.00 31.12 240 PRO A CA 1
ATOM 1812 C C . PRO A 1 240 ? -3.519 25.564 -7.222 1.00 31.12 240 PRO A C 1
ATOM 1814 O O . PRO A 1 240 ? -3.025 25.110 -6.192 1.00 31.12 240 PRO A O 1
ATOM 1817 N N . ASP A 1 241 ? -3.692 24.852 -8.334 1.00 30.91 241 ASP A N 1
ATOM 1818 C CA . ASP A 1 241 ? -3.515 23.408 -8.568 1.00 30.91 241 ASP A CA 1
ATOM 1819 C C . ASP A 1 241 ? -2.060 22.873 -8.490 1.00 30.91 241 ASP A C 1
ATOM 1821 O O . ASP A 1 241 ? -1.732 21.827 -9.049 1.00 30.91 241 ASP A O 1
ATOM 1825 N N . GLU A 1 242 ? -1.147 23.539 -7.786 1.00 32.56 242 GLU A N 1
ATOM 1826 C CA . GLU A 1 242 ? 0.268 23.152 -7.742 1.00 32.56 242 GLU A CA 1
ATOM 1827 C C . GLU A 1 242 ? 0.723 22.863 -6.316 1.00 32.56 242 GLU A C 1
ATOM 1829 O O . GLU A 1 242 ? 1.242 23.759 -5.668 1.00 32.56 242 GLU A O 1
ATOM 1834 N N . LEU A 1 243 ? 0.562 21.628 -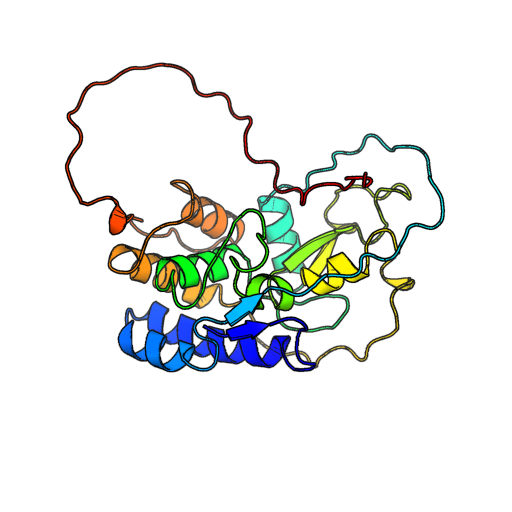5.812 1.00 29.72 243 LEU A N 1
ATOM 1835 C CA . LEU A 1 243 ? 1.317 21.181 -4.624 1.00 29.72 243 LEU A CA 1
ATOM 1836 C C . LEU A 1 243 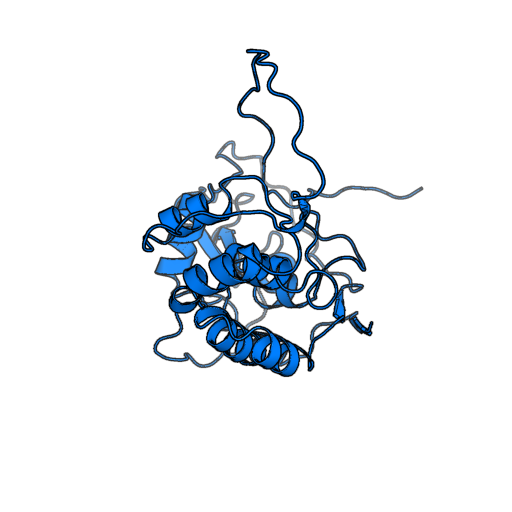? 1.302 19.666 -4.344 1.00 29.72 243 LEU A C 1
ATOM 1838 O O . LEU A 1 243 ? 1.367 19.270 -3.191 1.00 29.72 243 LEU A O 1
ATOM 1842 N N . TYR A 1 244 ? 1.278 18.783 -5.347 1.00 34.31 244 TYR A N 1
ATOM 1843 C CA . TYR A 1 244 ? 1.586 17.359 -5.110 1.00 34.31 244 TYR A CA 1
ATOM 1844 C C . TYR A 1 244 ? 2.341 16.741 -6.293 1.00 34.31 244 TYR A C 1
ATOM 1846 O O . TYR A 1 244 ? 1.787 16.020 -7.115 1.00 34.31 244 TYR A O 1
ATOM 1854 N N . SER A 1 245 ? 3.647 17.018 -6.363 1.00 32.53 245 SER A N 1
ATOM 1855 C CA . SER A 1 245 ? 4.594 16.211 -7.140 1.00 32.53 245 SER A CA 1
ATOM 1856 C C . SER A 1 245 ? 5.107 15.086 -6.243 1.00 32.53 245 SER A C 1
ATOM 1858 O O . SER A 1 245 ? 5.946 15.314 -5.374 1.00 32.53 245 SER A O 1
ATOM 1860 N N . SER A 1 246 ? 4.602 13.866 -6.433 1.00 36.50 246 SER A N 1
ATOM 1861 C CA . SER A 1 246 ? 5.050 12.647 -5.743 1.00 36.50 246 SER A CA 1
ATOM 1862 C C . SER A 1 246 ? 6.368 12.111 -6.321 1.00 36.50 246 SER A C 1
ATOM 1864 O O . SER A 1 246 ? 6.479 10.955 -6.743 1.00 36.50 246 SER A O 1
ATOM 1866 N N . THR A 1 247 ? 7.374 12.976 -6.360 1.00 31.88 247 THR A N 1
ATOM 1867 C CA . THR A 1 247 ? 8.771 12.625 -6.607 1.00 31.88 247 THR A CA 1
ATOM 1868 C C . THR A 1 247 ? 9.463 12.484 -5.263 1.00 31.88 247 THR A C 1
ATOM 1870 O O . THR A 1 247 ? 9.467 13.429 -4.473 1.00 31.88 247 THR A O 1
ATOM 1873 N N . LEU A 1 248 ? 10.064 11.317 -5.004 1.00 36.84 248 LEU A N 1
ATOM 1874 C CA . LEU A 1 248 ? 11.080 11.187 -3.958 1.00 36.84 248 LEU A CA 1
ATOM 1875 C C . LEU A 1 248 ? 12.099 12.330 -4.120 1.00 36.84 248 LEU A C 1
ATOM 1877 O O . LEU A 1 248 ? 12.402 12.699 -5.260 1.00 36.84 248 LEU A O 1
ATOM 1881 N N . PRO A 1 249 ? 12.623 12.906 -3.025 1.00 29.36 249 PRO A N 1
ATOM 1882 C CA . PRO A 1 249 ? 13.591 13.984 -3.129 1.00 29.36 249 PRO A CA 1
ATOM 1883 C C . PRO A 1 249 ? 14.794 13.514 -3.950 1.00 29.36 249 PRO A C 1
ATOM 1885 O O . PRO A 1 249 ? 15.490 12.565 -3.589 1.00 29.36 249 PRO A O 1
ATOM 1888 N N . SER A 1 250 ? 15.039 14.194 -5.067 1.00 28.81 250 SER A N 1
ATOM 1889 C CA . SER A 1 250 ? 16.317 14.147 -5.762 1.00 28.81 250 SER A CA 1
ATOM 1890 C C . SER A 1 250 ? 17.392 14.671 -4.807 1.00 28.81 250 SER A C 1
ATOM 1892 O O . SER A 1 250 ? 17.363 15.843 -4.434 1.00 28.81 250 SER A O 1
ATOM 1894 N N . ALA A 1 251 ? 18.314 13.801 -4.388 1.00 28.80 251 ALA A N 1
ATOM 1895 C CA . ALA A 1 251 ? 19.534 14.184 -3.674 1.00 28.80 251 ALA A CA 1
ATOM 1896 C C . ALA A 1 251 ? 20.283 15.274 -4.479 1.00 28.80 251 ALA A C 1
ATOM 1898 O O . ALA A 1 251 ? 20.323 15.169 -5.709 1.00 28.80 251 ALA A O 1
ATOM 1899 N N . PRO A 1 252 ? 20.861 16.312 -3.835 1.00 33.31 252 PRO A N 1
ATOM 1900 C CA . PRO A 1 252 ? 21.956 16.100 -2.887 1.00 33.31 252 PRO A CA 1
ATOM 1901 C C . PRO A 1 252 ? 21.928 16.996 -1.633 1.00 33.31 252 PRO A C 1
ATOM 1903 O O . PRO A 1 252 ? 21.567 18.167 -1.682 1.00 33.31 252 PRO A O 1
ATOM 1906 N N . PHE A 1 253 ? 22.448 16.471 -0.524 1.00 26.50 253 PHE A N 1
ATOM 1907 C CA . PHE A 1 253 ? 23.187 17.288 0.437 1.00 26.50 253 PHE A CA 1
ATOM 1908 C C . PHE A 1 253 ? 24.604 16.724 0.504 1.00 26.50 253 PHE A C 1
ATOM 1910 O O . PHE A 1 253 ? 24.812 15.561 0.846 1.00 26.50 253 PHE A O 1
ATOM 1917 N N . VAL A 1 254 ? 25.553 17.548 0.068 1.00 30.81 254 VAL A N 1
ATOM 1918 C CA . VAL A 1 254 ? 26.986 17.368 0.287 1.00 30.81 254 VAL A CA 1
ATOM 1919 C C . VAL A 1 254 ? 27.272 17.898 1.689 1.00 30.81 254 VAL A C 1
ATOM 1921 O O . VAL A 1 254 ? 26.873 19.019 2.005 1.00 30.81 254 VAL A O 1
ATOM 1924 N N . ASP A 1 255 ? 27.925 17.079 2.509 1.00 35.38 255 ASP A N 1
ATOM 1925 C CA . ASP A 1 255 ? 28.345 17.423 3.869 1.00 35.38 255 ASP A CA 1
ATOM 1926 C C . ASP A 1 255 ? 29.287 18.637 3.906 1.00 35.38 255 ASP A C 1
ATOM 1928 O O . ASP A 1 255 ? 30.179 18.803 3.064 1.00 35.38 255 ASP A O 1
ATOM 1932 N N . ARG A 1 256 ? 29.136 19.419 4.975 1.00 33.94 256 ARG A N 1
ATOM 1933 C CA . ARG A 1 256 ? 30.253 19.961 5.748 1.00 33.94 256 ARG A CA 1
ATOM 1934 C C . ARG A 1 256 ? 30.033 19.632 7.213 1.00 33.94 256 ARG A C 1
ATOM 1936 O O . ARG A 1 256 ? 28.872 19.773 7.654 1.00 33.94 256 ARG A O 1
#

Sequence (256 aa):
MTLVVELADNAVDRYTDTLSEVAAALAVSDVETARERLAPISGELWTGRLSFAVSAGAGAPSTTARNVSDRIRAQVFLRDGLRCTYCGGRAIPRCVLVAISDVFPESFAYDPHYGRGRIHPAFWAVAPEADHVLAHARGGAGEMDNLTTLHTTCNARKANLLVAELPVVVPAKEIPGWDGLLAEYAGTVAAGNTHGKRHSAPGYHQRWSRYFELQSLGSVFDPGLNATPLDDRLDEGLLPDELYSSTLPSAPFVDR